Protein AF-A0A1S9C1Q9-F1 (afdb_monomer_lite)

Radius of gyration: 30.4 Å; chains: 1; bounding box: 75×36×94 Å

Secondary structure (DSSP, 8-state):
-HHHHHHHHHHHHHHHHHHHHHHHHHHHHHHHHHHHHH-TTS---HHHHHHHHHHHHHHHHHHHH--S---HHHHHHHHHHH-EETTEEHHHHHHHHHHHHHHHHHHHHHHHHHHHHHTTS--TT-HHHHHHHHHHHHHHHHHHHHHHHHHTHHHHHHHHHHHHHHIIIIIHHHHHHHHHHHHHHHHHHHHHHHHHHHHHH---HHHHHHHHHHHHHHHHHSSS-SS-TTTTS-HHHHHHHHHHH--

pLDDT: mean 72.75, std 12.05, range [40.0, 92.69]

Structure (mmCIF, N/CA/C/O backbone):
data_AF-A0A1S9C1Q9-F1
#
_entry.id   AF-A0A1S9C1Q9-F1
#
loop_
_atom_site.group_PDB
_atom_site.id
_atom_site.type_symbol
_atom_site.label_atom_id
_atom_site.label_alt_id
_atom_site.label_comp_id
_atom_site.label_asym_id
_atom_site.label_entity_id
_atom_site.label_seq_id
_atom_site.pdbx_PDB_ins_code
_atom_site.Cartn_x
_atom_site.Cartn_y
_atom_site.Cartn_z
_atom_site.occupancy
_atom_site.B_iso_or_equiv
_atom_site.auth_seq_id
_atom_site.auth_comp_id
_atom_site.auth_asym_id
_atom_site.auth_atom_id
_atom_site.pdbx_PDB_model_num
ATOM 1 N N . MET A 1 1 ? 15.911 3.007 -36.121 1.00 73.56 1 MET A N 1
ATOM 2 C CA . MET A 1 1 ? 15.940 2.134 -34.923 1.00 73.56 1 MET A CA 1
ATOM 3 C C . MET A 1 1 ? 16.041 2.904 -33.608 1.00 73.56 1 MET A C 1
ATOM 5 O O . MET A 1 1 ? 15.333 2.547 -32.682 1.00 73.56 1 MET A O 1
ATOM 9 N N . ILE A 1 2 ? 16.829 3.980 -33.508 1.00 74.50 2 ILE A N 1
ATOM 10 C CA . ILE A 1 2 ? 17.013 4.732 -32.246 1.00 74.50 2 ILE A CA 1
ATOM 11 C C . ILE A 1 2 ? 15.717 5.366 -31.705 1.00 74.50 2 ILE A C 1
ATOM 13 O O . ILE A 1 2 ? 15.467 5.346 -30.501 1.00 74.50 2 ILE A O 1
ATOM 17 N N . ILE A 1 3 ? 14.829 5.820 -32.594 1.00 80.88 3 ILE A N 1
ATOM 18 C CA . ILE A 1 3 ? 13.488 6.308 -32.226 1.00 80.88 3 ILE A CA 1
ATOM 19 C C . ILE A 1 3 ? 12.649 5.211 -31.543 1.00 80.88 3 ILE A C 1
ATOM 21 O O . ILE A 1 3 ? 11.905 5.509 -30.614 1.00 80.88 3 ILE A O 1
ATOM 25 N N . LEU A 1 4 ? 12.808 3.935 -31.925 1.00 85.31 4 LEU A N 1
ATOM 26 C CA . LEU A 1 4 ? 12.096 2.831 -31.270 1.00 85.31 4 LEU A CA 1
ATOM 27 C C . LEU A 1 4 ? 12.551 2.663 -29.818 1.00 85.31 4 LEU A C 1
ATOM 29 O O . LEU A 1 4 ? 11.705 2.482 -28.947 1.00 85.31 4 LEU A O 1
ATOM 33 N N . PHE A 1 5 ? 13.853 2.789 -29.535 1.00 86.12 5 PHE A N 1
ATOM 34 C CA . PHE A 1 5 ? 14.360 2.755 -28.157 1.00 86.12 5 PHE A CA 1
ATOM 35 C C . PHE A 1 5 ? 13.773 3.885 -27.308 1.00 86.12 5 PHE A C 1
ATOM 37 O O . PHE A 1 5 ? 13.390 3.651 -26.162 1.00 86.12 5 PHE A O 1
ATOM 44 N N . LEU A 1 6 ? 13.641 5.086 -27.881 1.00 85.44 6 LEU A N 1
ATOM 45 C CA . LEU A 1 6 ? 12.989 6.209 -27.209 1.00 85.44 6 LEU A CA 1
ATOM 46 C C . LEU A 1 6 ? 11.513 5.911 -26.915 1.00 85.44 6 LEU A C 1
ATOM 48 O O . LEU A 1 6 ? 11.083 6.066 -25.776 1.00 85.44 6 LEU A O 1
ATOM 52 N N . CYS A 1 7 ? 10.747 5.445 -27.907 1.00 89.25 7 CYS A N 1
ATOM 53 C CA . CYS A 1 7 ? 9.336 5.100 -27.722 1.00 89.25 7 CYS A CA 1
ATOM 54 C C . CYS A 1 7 ? 9.143 4.014 -26.656 1.00 89.25 7 CYS A C 1
ATOM 56 O O . CYS A 1 7 ? 8.280 4.155 -25.791 1.00 89.25 7 CYS A O 1
ATOM 58 N N . VAL A 1 8 ? 9.969 2.962 -26.675 1.00 90.62 8 VAL A N 1
ATOM 59 C CA . VAL A 1 8 ? 9.927 1.887 -25.674 1.00 90.62 8 VAL A CA 1
ATOM 60 C C . VAL A 1 8 ? 10.213 2.436 -24.277 1.00 90.62 8 VAL A C 1
ATOM 62 O O . VAL A 1 8 ? 9.431 2.181 -23.365 1.00 90.62 8 VAL A O 1
ATOM 65 N N . ASN A 1 9 ? 11.260 3.246 -24.097 1.00 88.25 9 ASN A N 1
ATOM 66 C CA . ASN A 1 9 ? 11.560 3.846 -22.794 1.00 88.25 9 ASN A CA 1
ATOM 67 C C . ASN A 1 9 ? 10.459 4.791 -22.302 1.00 88.25 9 ASN A C 1
ATOM 69 O O . ASN A 1 9 ? 10.179 4.827 -21.107 1.00 88.25 9 ASN A O 1
ATOM 73 N N . LEU A 1 10 ? 9.795 5.516 -23.202 1.00 89.75 10 LEU A N 1
ATOM 74 C CA . LEU A 1 10 ? 8.689 6.405 -22.849 1.00 89.75 10 LEU A CA 1
ATOM 75 C C . LEU A 1 10 ? 7.464 5.605 -22.373 1.00 89.75 10 LEU A C 1
ATOM 77 O O . LEU A 1 10 ? 6.869 5.933 -21.347 1.00 89.75 10 LEU A O 1
ATOM 81 N N . ILE A 1 11 ? 7.140 4.498 -23.049 1.00 92.69 11 ILE A N 1
ATOM 82 C CA . ILE A 1 11 ? 6.083 3.570 -22.617 1.00 92.69 11 ILE A CA 1
ATOM 83 C C . ILE A 1 11 ? 6.434 2.941 -21.261 1.00 92.69 11 ILE A C 1
ATOM 85 O O . ILE A 1 11 ? 5.594 2.908 -20.358 1.00 92.69 11 ILE A O 1
ATOM 89 N N . LEU A 1 12 ? 7.678 2.485 -21.084 1.00 91.75 12 LEU A N 1
ATOM 90 C CA . LEU A 1 12 ? 8.148 1.911 -19.820 1.00 91.75 12 LEU A CA 1
ATOM 91 C C . LEU A 1 12 ? 8.096 2.928 -18.672 1.00 91.75 12 LEU A C 1
ATOM 93 O O . LEU A 1 12 ? 7.683 2.574 -17.567 1.00 91.75 12 LEU A O 1
ATOM 97 N N . LEU A 1 13 ? 8.438 4.192 -18.934 1.00 89.31 13 LEU A N 1
ATOM 98 C CA . LEU A 1 13 ? 8.333 5.282 -17.966 1.00 89.31 13 LEU A CA 1
ATOM 99 C C . LEU A 1 13 ? 6.881 5.503 -17.527 1.00 89.31 13 LEU A C 1
ATOM 101 O O . LEU A 1 13 ? 6.614 5.619 -16.331 1.00 89.31 13 LEU A O 1
ATOM 105 N N . ILE A 1 14 ? 5.937 5.532 -18.471 1.00 91.00 14 ILE A N 1
ATOM 106 C CA . ILE A 1 14 ? 4.509 5.692 -18.163 1.00 91.00 14 ILE A CA 1
ATOM 107 C C . ILE A 1 14 ? 4.018 4.532 -17.287 1.00 91.00 14 ILE A C 1
ATOM 109 O O . ILE A 1 14 ? 3.375 4.767 -16.261 1.00 91.00 14 ILE A O 1
ATOM 113 N N . LEU A 1 15 ? 4.359 3.288 -17.640 1.00 90.75 15 LEU A N 1
ATOM 114 C CA . LEU A 1 15 ? 4.001 2.102 -16.852 1.00 90.75 15 LEU A CA 1
ATOM 115 C C . LEU A 1 15 ? 4.624 2.127 -15.450 1.00 90.75 15 LEU A C 1
ATOM 117 O O . LEU A 1 15 ? 3.976 1.750 -14.467 1.00 90.75 15 LEU A O 1
ATOM 121 N N . TYR A 1 16 ? 5.862 2.608 -15.341 1.00 89.94 16 TYR A N 1
ATOM 122 C CA . TYR A 1 16 ? 6.563 2.756 -14.071 1.00 89.94 16 TYR A CA 1
ATOM 123 C C . TYR A 1 16 ? 5.871 3.786 -13.171 1.00 89.94 16 TYR A C 1
ATOM 125 O O . TYR A 1 16 ? 5.545 3.481 -12.022 1.00 89.94 16 TYR A O 1
ATOM 133 N N . LEU A 1 17 ? 5.571 4.977 -13.702 1.00 88.56 17 LEU A N 1
ATOM 134 C CA . LEU A 1 17 ? 4.863 6.031 -12.972 1.00 88.56 17 LEU A CA 1
ATOM 135 C C . LEU A 1 17 ? 3.461 5.587 -12.545 1.00 88.56 17 LEU A C 1
ATOM 137 O O . LEU A 1 17 ? 3.041 5.877 -11.423 1.00 88.56 17 LEU A O 1
ATOM 141 N N . LEU A 1 18 ? 2.750 4.853 -13.406 1.00 88.94 18 LEU A N 1
ATOM 142 C CA . LEU A 1 18 ? 1.434 4.310 -13.087 1.00 88.94 18 LEU A CA 1
ATOM 143 C C . LEU A 1 18 ? 1.513 3.331 -11.911 1.00 88.94 18 LEU A C 1
ATOM 145 O O . LEU A 1 18 ? 0.773 3.486 -10.940 1.00 88.94 18 LEU A O 1
ATOM 149 N N . SER A 1 19 ? 2.449 2.382 -11.960 1.00 87.06 19 SER A N 1
ATOM 150 C CA . SER A 1 19 ? 2.665 1.392 -10.895 1.00 87.06 19 SER A CA 1
ATOM 151 C C . SER A 1 19 ? 3.048 2.062 -9.574 1.00 87.06 19 SER A C 1
ATOM 153 O O . SER A 1 19 ? 2.503 1.744 -8.517 1.00 87.06 19 SER A O 1
ATOM 155 N N . ALA A 1 20 ? 3.928 3.063 -9.639 1.00 85.69 20 ALA A N 1
ATOM 156 C CA . ALA A 1 20 ? 4.353 3.839 -8.483 1.00 85.69 20 ALA A CA 1
ATOM 157 C C . ALA A 1 20 ? 3.185 4.603 -7.840 1.00 85.69 20 ALA A C 1
ATOM 159 O O . ALA A 1 20 ? 3.000 4.571 -6.619 1.00 85.69 20 ALA A O 1
ATOM 160 N N . LYS A 1 21 ? 2.362 5.261 -8.665 1.00 85.56 21 LYS A N 1
ATOM 161 C CA . LYS A 1 21 ? 1.165 5.978 -8.214 1.00 85.56 21 LYS A CA 1
ATOM 162 C C . LYS A 1 21 ? 0.157 5.018 -7.593 1.00 85.56 21 LYS A C 1
ATOM 164 O O . LYS A 1 21 ? -0.385 5.324 -6.538 1.00 85.56 21 LYS A O 1
ATOM 169 N N . MET A 1 22 ? -0.035 3.847 -8.194 1.00 85.12 22 MET A N 1
ATOM 170 C CA . MET A 1 22 ? -0.931 2.805 -7.699 1.00 85.12 22 MET A CA 1
ATOM 171 C C . MET A 1 22 ? -0.549 2.350 -6.282 1.00 85.12 22 MET A C 1
ATOM 173 O O . MET A 1 22 ? -1.404 2.310 -5.397 1.00 85.12 22 MET A O 1
ATOM 177 N N . ILE A 1 23 ? 0.742 2.093 -6.044 1.00 84.50 23 ILE A N 1
ATOM 178 C CA . ILE A 1 23 ? 1.269 1.734 -4.719 1.00 84.50 23 ILE A CA 1
ATOM 179 C C . ILE A 1 23 ? 1.064 2.876 -3.716 1.00 84.50 23 ILE A C 1
ATOM 181 O O . ILE A 1 23 ? 0.580 2.653 -2.607 1.00 84.50 23 ILE A O 1
ATOM 185 N N . ASN A 1 24 ? 1.387 4.113 -4.099 1.00 82.62 24 ASN A N 1
ATOM 186 C CA . ASN A 1 24 ? 1.253 5.260 -3.203 1.00 82.62 24 ASN A CA 1
ATOM 187 C C . ASN A 1 24 ? -0.216 5.536 -2.833 1.00 82.62 24 ASN A C 1
ATOM 189 O O . ASN A 1 24 ? -0.535 5.785 -1.673 1.00 82.62 24 ASN A O 1
ATOM 193 N N . THR A 1 25 ? -1.129 5.441 -3.803 1.00 83.81 25 THR A N 1
ATOM 194 C CA . THR A 1 25 ? -2.571 5.558 -3.565 1.00 83.81 25 THR A CA 1
ATOM 195 C C . THR A 1 25 ? -3.076 4.440 -2.658 1.00 83.81 25 THR A C 1
ATOM 197 O O . THR A 1 25 ? -3.906 4.704 -1.792 1.00 83.81 25 THR A O 1
ATOM 200 N N . HIS A 1 26 ? -2.559 3.217 -2.797 1.00 83.00 26 HIS A N 1
ATOM 201 C CA . HIS A 1 26 ? -2.914 2.108 -1.914 1.00 83.00 26 HIS A CA 1
ATOM 202 C C . HIS A 1 26 ? -2.506 2.372 -0.460 1.00 83.00 26 HIS A C 1
ATOM 204 O O . HIS A 1 26 ? -3.338 2.245 0.434 1.00 83.00 26 HIS A O 1
ATOM 210 N N . PHE A 1 27 ? -1.272 2.820 -0.218 1.00 80.31 27 PHE A N 1
ATOM 211 C CA . PHE A 1 27 ? -0.821 3.162 1.134 1.00 80.31 27 PHE A CA 1
ATOM 212 C C . PHE A 1 27 ? -1.582 4.343 1.732 1.00 80.31 27 PHE A C 1
ATOM 214 O O . PHE A 1 27 ? -1.979 4.293 2.894 1.00 80.31 27 PHE A O 1
ATOM 221 N N . ASN A 1 28 ? -1.866 5.374 0.934 1.00 80.19 28 ASN A N 1
ATOM 222 C CA . ASN A 1 28 ? -2.708 6.482 1.378 1.00 80.19 28 ASN A CA 1
ATOM 223 C C . ASN A 1 28 ? -4.124 6.013 1.724 1.00 80.19 28 ASN A C 1
ATOM 225 O O . ASN A 1 28 ? -4.705 6.506 2.689 1.00 80.19 28 ASN A O 1
ATOM 229 N N . LYS A 1 29 ? -4.668 5.051 0.966 1.00 79.81 29 LYS A N 1
ATOM 230 C CA . LYS A 1 29 ? -5.961 4.441 1.272 1.00 79.81 29 LYS A CA 1
ATOM 231 C C . LYS A 1 29 ? -5.898 3.703 2.606 1.00 79.81 29 LYS A C 1
ATOM 233 O O . LYS A 1 29 ? -6.725 4.002 3.448 1.00 79.81 29 LYS A O 1
ATOM 238 N N . ILE A 1 30 ? -4.899 2.847 2.841 1.00 78.44 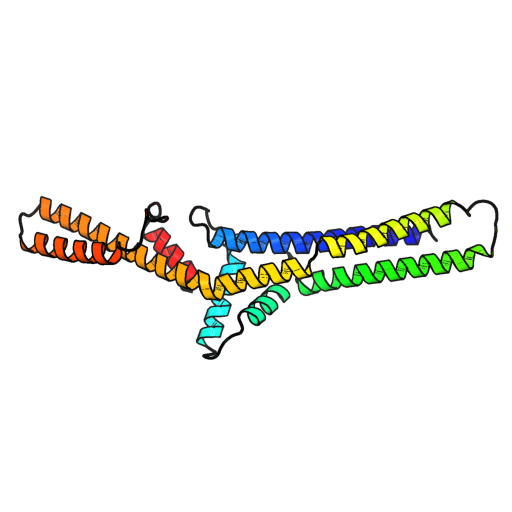30 ILE A N 1
ATOM 239 C CA . ILE A 1 30 ? -4.735 2.138 4.124 1.00 78.44 30 ILE A CA 1
ATOM 240 C C . ILE A 1 30 ? -4.635 3.125 5.293 1.00 78.44 30 ILE A C 1
ATOM 242 O O . ILE A 1 30 ? -5.382 3.004 6.257 1.00 78.44 30 ILE A O 1
ATOM 246 N N . ASN A 1 31 ? -3.787 4.151 5.187 1.00 76.19 31 ASN A N 1
ATOM 247 C CA . ASN A 1 31 ? -3.659 5.169 6.233 1.00 76.19 31 ASN A CA 1
ATOM 248 C C . ASN A 1 31 ? -4.975 5.914 6.482 1.00 76.19 31 ASN A C 1
ATOM 250 O O . ASN A 1 31 ? -5.311 6.220 7.623 1.00 76.19 31 ASN A O 1
ATOM 254 N N . ARG A 1 32 ? -5.736 6.209 5.423 1.00 77.12 32 ARG A N 1
ATOM 255 C CA . ARG A 1 32 ? -7.065 6.810 5.550 1.00 77.12 32 ARG A CA 1
ATOM 256 C C . ARG A 1 32 ? -8.059 5.843 6.197 1.00 77.12 32 ARG A C 1
ATOM 258 O O . ARG A 1 32 ? -8.828 6.291 7.034 1.00 77.12 32 ARG A O 1
ATOM 265 N N . CYS A 1 33 ? -8.021 4.555 5.862 1.00 71.75 33 CYS A N 1
ATOM 266 C CA . CYS A 1 33 ? -8.856 3.528 6.487 1.00 71.75 33 CYS A CA 1
ATOM 267 C C . CYS A 1 33 ? -8.599 3.449 7.997 1.00 71.75 33 CYS A C 1
ATOM 269 O O . CYS A 1 33 ? -9.556 3.444 8.758 1.00 71.75 33 CYS A O 1
ATOM 271 N N . ILE A 1 34 ? -7.333 3.473 8.434 1.00 72.25 34 ILE A N 1
ATOM 272 C CA . ILE A 1 34 ? -6.969 3.500 9.864 1.00 72.25 34 ILE A CA 1
ATOM 273 C C . ILE A 1 34 ? -7.519 4.769 10.528 1.00 72.25 34 ILE A C 1
ATOM 275 O O . ILE A 1 34 ? -8.177 4.698 11.558 1.00 72.25 34 ILE A O 1
ATOM 279 N N . LYS A 1 35 ? -7.325 5.938 9.903 1.00 71.56 35 LYS A N 1
ATOM 280 C CA . LYS A 1 35 ? -7.845 7.207 10.438 1.00 71.56 35 LYS A CA 1
ATOM 281 C C . LYS A 1 35 ? -9.368 7.219 10.564 1.00 71.56 35 LYS A C 1
ATOM 283 O O . LYS A 1 35 ? -9.867 7.653 11.587 1.00 71.56 35 LYS A O 1
ATOM 288 N N . ILE A 1 36 ? -10.095 6.749 9.548 1.00 66.12 36 ILE A N 1
ATOM 289 C CA . ILE A 1 36 ? -11.566 6.675 9.571 1.00 66.12 36 ILE A CA 1
ATOM 290 C C . ILE A 1 36 ? -12.043 5.643 10.590 1.00 66.12 36 ILE A C 1
ATOM 292 O O . ILE A 1 36 ? -13.072 5.839 11.227 1.00 66.12 36 ILE A O 1
ATOM 296 N N . TYR A 1 37 ? -11.310 4.543 10.757 1.00 64.25 37 TYR A N 1
ATOM 297 C CA . TYR A 1 37 ? -11.664 3.555 11.762 1.00 64.25 37 TYR A CA 1
ATOM 298 C C . TYR A 1 37 ? -11.554 4.125 13.180 1.00 64.25 37 TYR A C 1
ATOM 300 O O . TYR A 1 37 ? -12.458 3.892 13.983 1.00 64.25 37 TYR A O 1
ATOM 308 N N . ASN A 1 38 ? -10.533 4.945 13.434 1.00 64.31 38 ASN A N 1
ATOM 309 C CA . ASN A 1 38 ? -10.290 5.559 14.741 1.00 64.31 38 ASN A CA 1
ATOM 310 C C . ASN A 1 38 ? -11.135 6.826 14.970 1.00 64.31 38 ASN A C 1
ATOM 312 O O . ASN A 1 38 ? -11.433 7.179 16.110 1.00 64.31 38 ASN A O 1
ATOM 316 N N . ASP A 1 39 ? -11.539 7.527 13.904 1.00 63.69 39 ASP A N 1
ATOM 317 C CA . ASP A 1 39 ? -12.349 8.741 14.007 1.00 63.69 39 ASP A CA 1
ATOM 318 C C . ASP A 1 39 ? -13.837 8.410 14.191 1.00 63.69 39 ASP A C 1
ATOM 320 O O . ASP A 1 39 ? -14.492 7.778 13.361 1.00 63.69 39 ASP A O 1
ATOM 324 N N . LYS A 1 40 ? -14.379 8.870 15.317 1.00 55.66 40 LYS A N 1
ATOM 325 C CA . LYS A 1 40 ? -15.760 8.637 15.753 1.00 55.66 40 LYS A CA 1
ATOM 326 C C . LYS A 1 40 ? -16.755 9.581 15.074 1.00 55.66 40 LYS A C 1
ATOM 328 O O . LYS A 1 40 ? -17.944 9.290 15.070 1.00 55.66 40 LYS A O 1
ATOM 333 N N . LYS A 1 41 ? -16.286 10.707 14.516 1.00 54.69 41 LYS A N 1
ATOM 334 C CA . LYS A 1 41 ? -17.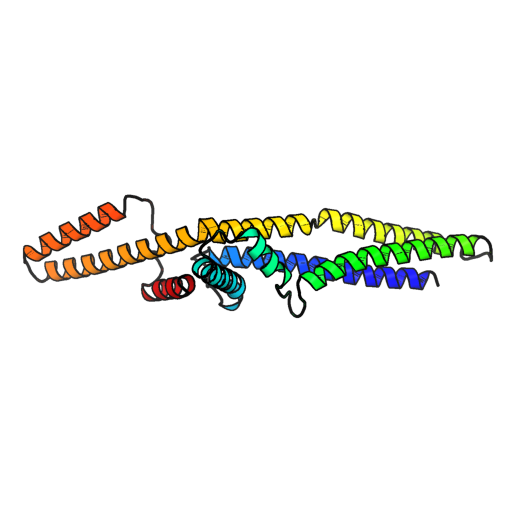133 11.754 13.910 1.00 54.69 41 LYS A CA 1
ATOM 335 C C . LYS A 1 41 ? -17.405 11.525 12.424 1.00 54.69 41 LYS A C 1
ATOM 337 O O . LYS A 1 41 ? -18.175 12.273 11.823 1.00 54.69 41 LYS A O 1
ATOM 342 N N . ILE A 1 42 ? -16.762 10.527 11.820 1.00 58.81 42 ILE A N 1
ATOM 343 C CA . ILE A 1 42 ? -16.869 10.242 10.390 1.00 58.81 42 ILE A CA 1
ATOM 344 C C . ILE A 1 42 ? -17.795 9.046 10.188 1.00 58.81 42 ILE A C 1
ATOM 346 O O . ILE A 1 42 ? -17.606 7.988 10.784 1.00 58.81 42 ILE A O 1
ATOM 350 N N . TYR A 1 43 ? -18.787 9.207 9.310 1.00 50.16 43 TYR A N 1
ATOM 351 C CA . TYR A 1 43 ? -19.635 8.102 8.873 1.00 50.16 43 TYR A CA 1
ATOM 352 C C . TYR A 1 43 ? -18.771 7.010 8.230 1.00 50.16 43 TYR A C 1
ATOM 354 O O . TYR A 1 43 ? -18.127 7.231 7.202 1.00 50.16 43 TYR A O 1
ATOM 362 N N . LYS A 1 44 ? -18.748 5.831 8.852 1.00 61.22 44 LYS A N 1
ATOM 363 C CA . LYS A 1 44 ? -17.944 4.694 8.409 1.00 61.22 44 LYS A CA 1
ATOM 364 C C . LYS A 1 44 ? -18.690 3.966 7.298 1.00 61.22 44 LYS A C 1
ATOM 366 O O . LYS A 1 44 ? -19.679 3.288 7.549 1.00 61.22 44 LYS A O 1
ATOM 371 N N . SER A 1 45 ? -18.222 4.097 6.060 1.00 59.06 45 SER A N 1
ATOM 372 C CA . SER A 1 45 ? -18.695 3.217 4.992 1.00 59.06 45 SER A CA 1
ATOM 373 C C . SER A 1 45 ? -18.044 1.844 5.142 1.00 59.06 45 SER A C 1
ATOM 375 O O . SER A 1 45 ? -16.818 1.764 5.234 1.00 59.06 45 SER A O 1
ATOM 377 N N . ASP A 1 46 ? -18.832 0.766 5.088 1.00 59.41 46 ASP A N 1
ATOM 378 C CA . ASP A 1 46 ? -18.329 -0.612 5.217 1.00 59.41 46 ASP A CA 1
ATOM 379 C C . ASP A 1 46 ? -17.137 -0.885 4.284 1.00 59.41 46 ASP A C 1
ATOM 381 O O . ASP A 1 46 ? -16.142 -1.476 4.691 1.00 59.41 46 ASP A O 1
ATOM 385 N N . LYS A 1 47 ? -17.162 -0.346 3.056 1.00 61.84 47 LYS A N 1
ATOM 386 C CA . LYS A 1 47 ? -16.084 -0.493 2.057 1.00 61.84 47 LYS A CA 1
ATOM 387 C C . LYS A 1 47 ? -14.787 0.243 2.410 1.00 61.84 47 LYS A C 1
ATOM 389 O O . LYS A 1 47 ? -13.723 -0.091 1.883 1.00 61.84 47 LYS A O 1
ATOM 394 N N . GLU A 1 48 ? -14.866 1.300 3.212 1.00 59.28 48 GLU A N 1
ATOM 395 C CA . GLU A 1 48 ? -13.702 2.082 3.638 1.00 59.28 48 GLU A CA 1
ATOM 396 C C . GLU A 1 48 ? -13.026 1.470 4.864 1.00 59.28 48 GLU A C 1
ATOM 398 O O . GLU A 1 48 ? -11.831 1.677 5.054 1.00 59.28 48 GLU A O 1
ATOM 403 N N . VAL A 1 49 ? -13.750 0.678 5.653 1.00 65.81 49 VAL A N 1
ATOM 404 C CA . VAL A 1 49 ? -13.238 0.078 6.891 1.00 65.81 49 VAL A CA 1
ATOM 405 C C . VAL A 1 49 ? -12.934 -1.417 6.735 1.00 65.81 49 VAL A C 1
ATOM 407 O O . VAL A 1 49 ? -12.083 -1.941 7.447 1.00 65.81 49 VAL A O 1
ATOM 410 N N . GLU A 1 50 ? -13.506 -2.079 5.723 1.00 68.69 50 GLU A N 1
ATOM 411 C CA . GLU A 1 50 ? -13.378 -3.518 5.444 1.00 68.69 50 GLU A CA 1
ATOM 412 C C . GLU A 1 50 ? -11.943 -4.059 5.536 1.00 68.69 50 GLU A C 1
ATOM 414 O O . GLU A 1 50 ? -11.725 -5.168 6.023 1.00 68.69 50 GLU A O 1
ATOM 419 N N . PHE A 1 51 ? -10.942 -3.295 5.087 1.00 69.50 51 PHE A N 1
ATOM 420 C CA . PHE A 1 51 ? -9.546 -3.723 5.187 1.00 69.50 51 PHE A CA 1
ATOM 421 C C . PHE A 1 51 ? -9.088 -3.866 6.643 1.00 69.50 51 PHE A C 1
ATOM 423 O O . PHE A 1 51 ? -8.497 -4.885 6.992 1.00 69.50 51 PHE A O 1
ATOM 430 N N . VAL A 1 52 ? -9.371 -2.865 7.481 1.00 70.88 52 VAL A N 1
ATOM 431 C CA . VAL A 1 52 ? -8.979 -2.846 8.896 1.00 70.88 52 VAL A CA 1
ATOM 432 C C . VAL A 1 52 ? -9.830 -3.840 9.683 1.00 70.88 52 VAL A C 1
ATOM 434 O O . VAL A 1 52 ? -9.274 -4.630 10.436 1.00 70.88 52 VAL A O 1
ATOM 437 N N . THR A 1 53 ? -11.142 -3.904 9.432 1.00 68.75 53 THR A N 1
ATOM 438 C CA . THR A 1 53 ? -12.041 -4.870 10.086 1.00 68.75 53 THR A CA 1
ATOM 439 C C . THR A 1 53 ? -11.624 -6.312 9.807 1.00 68.75 53 THR A C 1
ATOM 441 O O . THR A 1 53 ? -11.485 -7.106 10.732 1.00 68.75 53 THR A O 1
ATOM 444 N N . ASN A 1 54 ? -11.349 -6.660 8.543 1.00 76.31 54 ASN A N 1
ATOM 445 C CA . ASN A 1 54 ? -10.872 -8.002 8.203 1.00 76.31 54 ASN A CA 1
ATOM 446 C C . ASN A 1 54 ? -9.489 -8.287 8.801 1.00 76.31 54 ASN A C 1
ATOM 448 O O . ASN A 1 54 ? -9.201 -9.425 9.151 1.00 76.31 54 ASN A O 1
ATOM 452 N N . LEU A 1 55 ? -8.619 -7.280 8.902 1.00 76.19 55 LEU A N 1
ATOM 453 C CA . LEU A 1 55 ? -7.283 -7.433 9.476 1.00 76.19 55 LEU A CA 1
ATOM 454 C C . LEU A 1 55 ? -7.340 -7.689 10.990 1.00 76.19 55 LEU A C 1
ATOM 456 O O . LEU A 1 55 ? -6.672 -8.607 11.457 1.00 76.19 55 LEU A O 1
ATOM 460 N N . VAL A 1 56 ? -8.178 -6.951 11.723 1.00 73.25 56 VAL A N 1
ATOM 461 C CA . VAL A 1 56 ? -8.448 -7.163 13.156 1.00 73.25 56 VAL A CA 1
ATOM 462 C C . VAL A 1 56 ? -9.075 -8.535 13.393 1.00 73.25 56 VAL A C 1
ATOM 464 O O . VAL A 1 56 ? -8.577 -9.300 14.218 1.00 73.25 56 VAL A O 1
ATOM 467 N N . ARG A 1 57 ? -10.122 -8.884 12.635 1.00 74.12 57 ARG A N 1
ATOM 468 C CA . ARG A 1 57 ? -10.821 -10.168 12.769 1.00 74.12 57 ARG A CA 1
ATOM 469 C C . ARG A 1 57 ? -9.888 -11.349 12.527 1.00 74.12 57 ARG A C 1
ATOM 471 O O . ARG A 1 57 ? -9.810 -12.263 13.345 1.00 74.12 57 ARG A O 1
ATOM 478 N N . ASP A 1 58 ? -9.158 -11.326 11.412 1.00 73.62 58 ASP A N 1
ATOM 479 C CA . ASP A 1 58 ? -8.250 -12.412 11.049 1.00 73.62 58 ASP A CA 1
ATOM 480 C C . ASP A 1 58 ? -7.099 -12.526 12.076 1.00 73.62 58 ASP A C 1
ATOM 482 O O . ASP A 1 58 ? -6.666 -13.637 12.375 1.00 73.62 58 ASP A O 1
ATOM 486 N N . PHE A 1 59 ? -6.634 -11.408 12.656 1.00 72.69 59 PHE A N 1
ATOM 487 C CA . PHE A 1 59 ? -5.624 -11.405 13.723 1.00 72.69 59 PHE A CA 1
ATOM 488 C C . PHE A 1 59 ? -6.158 -12.006 15.031 1.00 72.69 59 PHE A C 1
ATOM 490 O O . PHE A 1 59 ? -5.506 -12.882 15.595 1.00 72.69 59 PHE A O 1
ATOM 497 N N . LYS A 1 60 ? -7.363 -11.616 15.474 1.00 70.06 60 LYS A N 1
ATOM 498 C CA . LYS A 1 60 ? -8.025 -12.165 16.673 1.00 70.06 60 LYS A CA 1
ATOM 499 C C . LYS A 1 60 ? -8.339 -13.655 16.566 1.00 70.06 60 LYS A C 1
ATOM 501 O O . LYS A 1 60 ? -8.146 -14.417 17.515 1.00 70.06 60 LYS A O 1
ATOM 506 N N . GLN A 1 61 ? -8.822 -14.098 15.408 1.00 72.88 61 GLN A N 1
ATOM 507 C CA . GLN A 1 61 ? -9.059 -15.522 15.163 1.00 72.88 61 GLN A CA 1
ATOM 508 C C . GLN A 1 61 ? -7.759 -16.321 15.236 1.00 72.88 61 GLN A C 1
ATOM 510 O O . GLN A 1 61 ? -7.725 -17.419 15.780 1.00 72.88 61 GLN A O 1
ATOM 515 N N . LEU A 1 62 ? -6.663 -15.764 14.727 1.00 67.06 62 LEU A N 1
ATOM 516 C CA . LEU A 1 62 ? -5.368 -16.416 14.816 1.00 67.06 62 LEU A CA 1
ATOM 517 C C . LEU A 1 62 ? -4.808 -16.405 16.246 1.00 67.06 62 LEU A C 1
ATOM 519 O O . LEU A 1 62 ? -4.326 -17.447 16.688 1.00 67.06 62 LEU A O 1
ATOM 523 N N . SER A 1 63 ? -4.894 -15.286 16.973 1.00 65.94 63 SER A N 1
ATOM 524 C CA . SER A 1 63 ? -4.367 -15.160 18.342 1.00 65.94 63 SER A CA 1
ATOM 525 C C . SER A 1 63 ? -5.140 -16.007 19.356 1.00 65.94 63 SER A C 1
ATOM 527 O O . SER A 1 63 ? -4.550 -16.555 20.282 1.00 65.94 63 SER A O 1
ATOM 529 N N . SER A 1 64 ? -6.444 -16.205 19.146 1.00 63.38 64 SER A N 1
ATOM 530 C CA . SER A 1 64 ? -7.258 -17.120 19.959 1.00 63.38 64 SER A CA 1
ATOM 531 C C . SER A 1 64 ? -6.940 -18.600 19.712 1.00 63.38 64 SER A C 1
ATOM 533 O O . SER A 1 64 ? -7.039 -19.412 20.633 1.00 63.38 64 SER A O 1
ATOM 535 N N . VAL A 1 65 ? -6.518 -18.964 18.494 1.00 62.19 65 VAL A N 1
ATOM 536 C CA . VAL A 1 65 ? -6.165 -20.346 18.119 1.00 62.19 65 VAL A CA 1
ATOM 537 C C . VAL A 1 65 ? -4.713 -20.686 18.466 1.00 62.19 65 VAL A C 1
ATOM 539 O O . VAL A 1 65 ? -4.426 -21.796 18.918 1.00 62.19 65 VAL A O 1
ATOM 542 N N . LYS A 1 66 ? -3.778 -19.750 18.282 1.00 58.97 66 LYS A N 1
ATOM 543 C CA . LYS A 1 66 ? -2.368 -19.914 18.654 1.00 58.97 66 LYS A CA 1
ATOM 544 C C . LYS A 1 66 ? -2.086 -19.118 19.924 1.00 58.97 66 LYS A C 1
ATOM 546 O O . LYS A 1 66 ? -1.740 -17.949 19.857 1.00 58.97 66 LYS A O 1
ATOM 551 N N . ARG A 1 67 ? -2.156 -19.796 21.075 1.00 51.78 67 ARG A N 1
ATOM 552 C CA . ARG A 1 67 ? -1.822 -19.277 22.421 1.00 51.78 67 ARG A CA 1
ATOM 553 C C . ARG A 1 67 ? -0.388 -18.729 22.596 1.00 51.78 67 ARG A C 1
ATOM 555 O O . ARG A 1 67 ? -0.049 -18.339 23.705 1.00 51.78 67 ARG A O 1
ATOM 562 N N . ASN A 1 68 ? 0.433 -18.695 21.545 1.00 46.28 68 ASN A N 1
ATOM 563 C CA . ASN A 1 68 ? 1.808 -18.202 21.582 1.00 46.28 68 ASN A CA 1
ATOM 564 C C . ASN A 1 68 ? 1.982 -17.070 20.567 1.00 46.28 68 ASN A C 1
ATOM 566 O O . ASN A 1 68 ? 1.629 -17.256 19.399 1.00 46.28 68 ASN A O 1
ATOM 570 N N . ASP A 1 69 ? 2.546 -15.957 21.045 1.00 54.53 69 ASP A N 1
ATOM 571 C CA . ASP A 1 69 ? 3.085 -14.793 20.329 1.00 54.53 69 ASP A CA 1
ATOM 572 C C . ASP A 1 69 ? 2.999 -14.884 18.806 1.00 54.53 69 ASP A C 1
ATOM 574 O O . ASP A 1 69 ? 3.915 -15.325 18.106 1.00 54.53 69 ASP A O 1
ATOM 578 N N . ILE A 1 70 ? 1.866 -14.442 18.269 1.00 59.03 70 ILE A N 1
ATOM 579 C CA . ILE A 1 70 ? 1.798 -14.146 16.848 1.00 59.03 70 ILE A CA 1
ATOM 580 C C . ILE A 1 70 ? 2.558 -12.851 16.654 1.00 59.03 70 ILE A C 1
ATOM 582 O O . ILE A 1 70 ? 2.102 -11.797 17.087 1.00 59.03 70 ILE A O 1
ATOM 586 N N . GLU A 1 71 ? 3.692 -12.930 15.964 1.00 68.12 71 GLU A N 1
ATOM 587 C CA . GLU A 1 71 ? 4.403 -11.746 15.499 1.00 68.12 71 GLU A CA 1
ATOM 588 C C . GLU A 1 71 ? 3.474 -10.933 14.583 1.00 68.12 71 GLU A C 1
ATOM 590 O O . GLU A 1 71 ? 3.336 -11.211 13.383 1.00 68.12 71 GLU A O 1
ATOM 595 N N . ALA A 1 72 ? 2.815 -9.925 15.165 1.00 68.19 72 ALA A N 1
ATOM 596 C CA . ALA A 1 72 ? 1.887 -9.025 14.487 1.00 68.19 72 ALA A CA 1
ATOM 597 C C . ALA A 1 72 ? 2.536 -8.421 13.234 1.00 68.19 72 ALA A C 1
ATOM 599 O O . ALA A 1 72 ? 1.915 -8.352 12.173 1.00 68.19 72 ALA A O 1
ATOM 600 N N . ASN A 1 73 ? 3.836 -8.129 13.311 1.00 70.50 73 ASN A N 1
ATOM 601 C CA . ASN A 1 73 ? 4.657 -7.693 12.192 1.00 70.50 73 ASN A CA 1
ATOM 602 C C . ASN A 1 73 ? 4.609 -8.644 10.976 1.00 70.50 73 ASN A C 1
ATOM 604 O O . ASN A 1 73 ? 4.371 -8.206 9.845 1.00 70.50 73 ASN A O 1
ATOM 608 N N . ILE A 1 74 ? 4.808 -9.954 11.182 1.00 74.81 74 ILE A N 1
ATOM 609 C CA . ILE A 1 74 ? 4.790 -10.959 10.104 1.00 74.81 74 ILE A CA 1
ATOM 610 C C . ILE A 1 74 ? 3.377 -11.101 9.536 1.00 74.81 74 ILE A C 1
ATOM 612 O O . ILE A 1 74 ? 3.197 -11.192 8.315 1.00 74.81 74 ILE A O 1
ATOM 616 N N . PHE A 1 75 ? 2.365 -11.094 10.403 1.00 78.31 75 PHE A N 1
ATOM 617 C CA . PHE A 1 75 ? 0.973 -11.197 9.983 1.00 78.31 75 PHE A CA 1
ATOM 618 C C . PHE A 1 75 ? 0.562 -10.020 9.086 1.00 78.31 75 PHE A C 1
ATOM 620 O O . PHE A 1 75 ? 0.083 -10.225 7.964 1.00 78.31 75 PHE A O 1
ATOM 627 N N . VAL A 1 76 ? 0.836 -8.792 9.530 1.00 78.19 76 VAL A N 1
ATOM 628 C CA . VAL A 1 76 ? 0.546 -7.561 8.786 1.00 78.19 76 VAL A CA 1
ATOM 629 C C . VAL A 1 76 ? 1.314 -7.530 7.463 1.00 78.19 76 VAL A C 1
ATOM 631 O O . VAL A 1 76 ? 0.721 -7.250 6.417 1.00 78.19 76 VAL A O 1
ATOM 634 N N . LYS A 1 77 ? 2.602 -7.904 7.456 1.00 78.06 77 LYS A N 1
ATOM 635 C CA . LYS A 1 77 ? 3.403 -8.026 6.222 1.00 78.06 77 LYS A CA 1
ATOM 636 C C . LYS A 1 77 ? 2.757 -8.962 5.204 1.00 78.06 77 LYS A C 1
ATOM 638 O O . LYS A 1 77 ? 2.633 -8.600 4.032 1.00 78.06 77 LYS A O 1
ATOM 643 N N . ASN A 1 78 ? 2.316 -10.139 5.642 1.00 78.62 78 ASN A N 1
ATOM 644 C CA . ASN A 1 78 ? 1.682 -11.125 4.769 1.00 78.62 78 ASN A CA 1
ATOM 645 C C . ASN A 1 78 ? 0.322 -10.646 4.248 1.00 78.62 78 ASN A C 1
ATOM 647 O O . ASN A 1 78 ? 0.001 -10.863 3.074 1.00 78.62 78 ASN A O 1
ATOM 651 N N . LYS A 1 79 ? -0.464 -9.960 5.086 1.00 79.69 79 LYS A N 1
ATOM 652 C CA . LYS A 1 79 ? -1.742 -9.364 4.678 1.00 79.69 79 LYS A CA 1
ATOM 653 C C . LYS A 1 79 ? -1.557 -8.265 3.640 1.00 79.69 79 LYS A C 1
ATOM 655 O O . LYS A 1 79 ? -2.264 -8.278 2.637 1.00 79.69 79 LYS A O 1
ATOM 660 N N . ILE A 1 80 ? -0.587 -7.370 3.830 1.00 78.12 80 ILE A N 1
ATOM 661 C CA . ILE A 1 80 ? -0.271 -6.310 2.861 1.00 78.12 80 ILE A CA 1
ATOM 662 C C . ILE A 1 80 ? 0.247 -6.911 1.552 1.00 78.12 80 ILE A C 1
ATOM 664 O O . ILE A 1 80 ? -0.175 -6.490 0.480 1.00 78.12 80 ILE A O 1
ATOM 668 N N . ALA A 1 81 ? 1.103 -7.936 1.607 1.00 74.38 81 ALA A N 1
ATOM 669 C CA . ALA A 1 81 ? 1.628 -8.584 0.403 1.00 74.38 81 ALA A CA 1
ATOM 670 C C . ALA A 1 81 ? 0.523 -9.207 -0.472 1.00 74.38 81 ALA A C 1
ATOM 672 O O . ALA A 1 81 ? 0.601 -9.151 -1.702 1.00 74.38 81 ALA A O 1
ATOM 673 N N . LYS A 1 82 ? -0.514 -9.766 0.164 1.00 76.19 82 LYS A N 1
ATOM 674 C CA . LYS A 1 82 ? -1.695 -10.347 -0.497 1.00 76.19 82 LYS A CA 1
ATOM 675 C C . LYS A 1 82 ? -2.816 -9.333 -0.751 1.00 76.19 82 LYS A C 1
ATOM 677 O O . LYS A 1 82 ? -3.819 -9.690 -1.371 1.00 76.19 82 LYS A O 1
ATOM 682 N N . ALA A 1 83 ? -2.679 -8.093 -0.280 1.00 76.56 83 ALA A N 1
ATOM 683 C CA . ALA A 1 83 ? -3.694 -7.069 -0.467 1.00 76.56 83 ALA A CA 1
ATOM 684 C C . ALA A 1 83 ? -3.857 -6.759 -1.958 1.00 76.56 83 ALA A C 1
ATOM 686 O O . ALA A 1 83 ? -2.884 -6.669 -2.712 1.00 76.56 83 ALA A O 1
ATOM 687 N N . ARG A 1 84 ? -5.109 -6.603 -2.395 1.00 73.88 84 ARG A N 1
ATOM 688 C CA . ARG A 1 84 ? -5.415 -6.222 -3.774 1.00 73.88 84 ARG A CA 1
ATOM 689 C C . ARG A 1 84 ? -5.424 -4.702 -3.906 1.00 73.88 84 ARG A C 1
ATOM 691 O O . ARG A 1 84 ? -6.113 -4.003 -3.165 1.00 73.88 84 ARG A O 1
ATOM 698 N N . ILE A 1 85 ? -4.690 -4.196 -4.888 1.00 74.31 85 ILE A N 1
ATOM 699 C CA . ILE A 1 85 ? -4.809 -2.838 -5.402 1.00 74.31 85 ILE A CA 1
ATOM 700 C C . ILE A 1 85 ? -5.683 -2.913 -6.660 1.00 74.31 85 ILE A C 1
ATOM 702 O O . ILE A 1 85 ? -5.229 -3.301 -7.735 1.00 74.31 85 ILE A O 1
ATOM 706 N N . GLY A 1 86 ? -6.974 -2.605 -6.526 1.00 69.88 86 GLY A N 1
ATOM 707 C CA . GLY A 1 86 ? -7.939 -2.837 -7.605 1.00 69.88 86 GLY A CA 1
ATOM 708 C C . GLY A 1 86 ? -8.042 -4.329 -7.945 1.00 69.88 86 GLY A C 1
ATOM 709 O O . GLY A 1 86 ? -8.441 -5.125 -7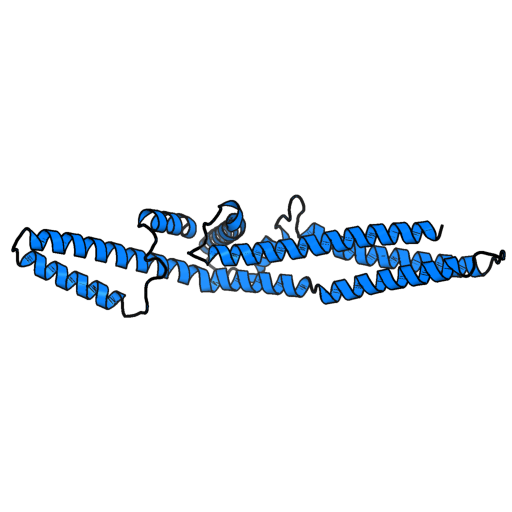.100 1.00 69.88 86 GLY A O 1
ATOM 710 N N . ILE A 1 87 ? -7.664 -4.703 -9.171 1.00 75.75 87 ILE A N 1
ATOM 711 C CA . ILE A 1 87 ? -7.680 -6.096 -9.661 1.00 75.75 87 ILE A CA 1
ATOM 712 C C . ILE A 1 87 ? -6.339 -6.808 -9.389 1.00 75.75 87 ILE A C 1
ATOM 714 O O . ILE A 1 87 ? -6.268 -8.036 -9.392 1.00 75.75 87 ILE A O 1
ATOM 718 N N . PHE A 1 88 ? -5.268 -6.058 -9.120 1.00 79.12 88 PHE A N 1
ATOM 719 C CA . PHE A 1 88 ? -3.911 -6.594 -9.023 1.00 79.12 88 PHE A CA 1
ATOM 720 C C . PHE A 1 88 ? -3.494 -6.831 -7.571 1.00 79.12 88 PHE A C 1
ATOM 722 O O . PHE A 1 88 ? -3.867 -6.081 -6.678 1.00 79.12 88 PHE A O 1
ATOM 729 N N . GLU A 1 89 ? -2.686 -7.855 -7.316 1.00 82.44 89 GLU A N 1
ATOM 730 C CA . GLU A 1 89 ? -2.065 -8.061 -6.000 1.00 82.44 89 GLU A CA 1
ATOM 731 C C . GLU A 1 89 ? -0.897 -7.093 -5.798 1.00 82.44 89 GLU A C 1
ATOM 733 O O . GLU A 1 89 ? -0.105 -6.880 -6.719 1.00 82.44 89 GLU A O 1
ATOM 738 N N . TYR A 1 90 ? -0.742 -6.562 -4.583 1.00 83.06 90 TYR A N 1
ATOM 739 C CA . TYR A 1 90 ? 0.345 -5.648 -4.232 1.00 83.06 90 TYR A CA 1
ATOM 740 C C . TYR A 1 90 ? 1.721 -6.216 -4.603 1.00 83.06 90 TYR A C 1
ATOM 742 O O . TYR A 1 90 ? 2.501 -5.533 -5.264 1.00 83.06 90 TYR A O 1
ATOM 750 N N . ASN A 1 91 ? 1.991 -7.485 -4.272 1.00 82.38 91 ASN A N 1
ATOM 751 C CA . ASN A 1 91 ? 3.263 -8.139 -4.598 1.00 82.38 91 ASN A CA 1
ATOM 752 C C . ASN A 1 91 ? 3.552 -8.144 -6.114 1.00 82.38 91 ASN A C 1
ATOM 754 O O . ASN A 1 91 ? 4.689 -7.958 -6.542 1.00 82.38 91 ASN A O 1
ATOM 758 N N . LYS A 1 92 ? 2.517 -8.299 -6.953 1.00 85.06 92 LYS A N 1
ATOM 759 C CA . LYS A 1 92 ? 2.669 -8.254 -8.416 1.00 85.06 92 LYS A CA 1
ATOM 760 C C . LYS A 1 92 ? 3.027 -6.846 -8.891 1.00 85.06 92 LYS A C 1
ATOM 762 O O . LYS A 1 92 ? 3.913 -6.708 -9.726 1.00 85.06 92 LYS A O 1
ATOM 767 N N . VAL A 1 93 ? 2.391 -5.812 -8.338 1.00 85.12 93 VAL A N 1
ATOM 768 C CA . VAL A 1 93 ? 2.667 -4.408 -8.695 1.00 85.12 93 VAL A CA 1
ATOM 769 C C . VAL A 1 93 ? 4.052 -3.965 -8.201 1.00 85.12 93 VAL A C 1
ATOM 771 O O . VAL A 1 93 ? 4.772 -3.291 -8.936 1.00 85.12 93 VAL A O 1
ATOM 774 N N . GLU A 1 94 ? 4.463 -4.379 -6.997 1.00 85.31 94 GLU A N 1
ATOM 775 C CA . GLU A 1 94 ? 5.807 -4.122 -6.451 1.00 85.31 94 GLU A CA 1
ATOM 776 C C . GLU A 1 94 ? 6.890 -4.765 -7.333 1.00 85.31 94 GLU A C 1
ATOM 778 O O . GLU A 1 94 ? 7.840 -4.092 -7.743 1.00 85.31 94 GLU A O 1
ATOM 783 N N . ASN A 1 95 ? 6.713 -6.037 -7.704 1.00 86.81 95 ASN A N 1
ATOM 784 C CA . ASN A 1 95 ? 7.645 -6.736 -8.588 1.00 86.81 95 ASN A CA 1
ATOM 785 C C . ASN A 1 95 ? 7.682 -6.127 -9.991 1.00 86.81 95 ASN A C 1
ATOM 787 O O . ASN A 1 95 ? 8.767 -5.943 -10.538 1.00 86.81 95 ASN A O 1
ATOM 791 N N . LEU A 1 96 ? 6.528 -5.759 -10.554 1.00 87.38 96 LEU A N 1
ATOM 792 C CA . LEU A 1 96 ? 6.444 -5.109 -11.861 1.00 87.38 96 LEU A CA 1
ATOM 793 C C . LEU A 1 96 ? 7.185 -3.766 -11.860 1.00 87.38 96 LEU A C 1
ATOM 795 O O . LEU A 1 96 ? 7.942 -3.486 -12.784 1.00 87.38 96 LEU A O 1
ATOM 799 N N . LEU A 1 97 ? 7.064 -2.970 -10.795 1.00 86.88 97 LEU A N 1
ATOM 800 C CA . LEU A 1 97 ? 7.803 -1.715 -10.653 1.00 86.88 97 LEU A CA 1
ATOM 801 C C . LEU A 1 97 ? 9.328 -1.933 -10.630 1.00 86.88 97 LEU A C 1
ATOM 803 O O . LEU A 1 97 ? 10.071 -1.196 -11.284 1.00 86.88 97 LEU A O 1
ATOM 807 N N . ILE A 1 98 ? 9.803 -2.961 -9.918 1.00 87.69 98 ILE A N 1
ATOM 808 C CA . ILE A 1 98 ? 11.229 -3.324 -9.878 1.00 87.69 98 ILE A CA 1
ATOM 809 C C . ILE A 1 98 ? 11.701 -3.827 -11.249 1.00 87.69 98 ILE A C 1
ATOM 811 O O . ILE A 1 98 ? 12.756 -3.405 -11.723 1.00 87.69 98 ILE A O 1
ATOM 815 N N . GLN A 1 99 ? 10.922 -4.695 -11.896 1.00 89.38 99 GLN A N 1
ATOM 816 C CA . GLN A 1 99 ? 11.236 -5.259 -13.209 1.00 89.38 99 GLN A CA 1
ATOM 817 C C . GLN A 1 99 ? 11.284 -4.183 -14.295 1.00 89.38 99 GLN A C 1
ATOM 819 O O . GLN A 1 99 ? 12.232 -4.169 -15.073 1.00 89.38 99 GLN A O 1
ATOM 824 N N . LEU A 1 100 ? 10.336 -3.239 -14.315 1.00 89.06 100 LEU A N 1
ATOM 825 C CA . LEU A 1 100 ? 10.332 -2.122 -15.266 1.00 89.06 100 LEU A CA 1
ATOM 826 C C . LEU A 1 100 ? 11.591 -1.262 -15.150 1.00 89.06 100 LEU A C 1
ATOM 828 O O . LEU A 1 100 ? 12.158 -0.868 -16.167 1.00 89.06 100 LEU A O 1
ATOM 832 N N . LYS A 1 101 ? 12.063 -1.003 -13.924 1.00 88.38 101 LYS A N 1
ATOM 833 C CA . LYS A 1 101 ? 13.313 -0.264 -13.692 1.00 88.38 101 LYS A CA 1
ATOM 834 C C . LYS A 1 101 ? 14.515 -0.981 -14.311 1.00 88.38 101 LYS A C 1
ATOM 836 O O . LYS A 1 101 ? 15.319 -0.357 -14.998 1.00 88.38 101 LYS A O 1
ATOM 841 N N . TRP A 1 102 ? 14.635 -2.287 -14.076 1.00 89.44 102 TRP A N 1
ATOM 842 C CA . TRP A 1 102 ? 15.717 -3.088 -14.653 1.00 89.44 102 TRP A CA 1
ATOM 843 C C . TRP A 1 102 ? 15.600 -3.204 -16.172 1.00 89.44 102 TRP A C 1
ATOM 845 O O . TRP A 1 102 ? 16.607 -3.104 -16.866 1.00 89.44 102 TRP A O 1
ATOM 855 N N . LEU A 1 103 ? 14.383 -3.335 -16.697 1.00 91.25 103 LEU A N 1
ATOM 856 C CA . LEU A 1 103 ? 14.132 -3.390 -18.132 1.00 91.25 103 LEU A CA 1
ATOM 857 C C . LEU A 1 103 ? 14.528 -2.079 -18.824 1.00 91.25 103 LEU A C 1
ATOM 859 O O . LEU A 1 103 ? 15.213 -2.125 -19.840 1.00 91.25 103 LEU A O 1
ATOM 863 N N . MET A 1 104 ? 14.191 -0.917 -18.249 1.00 89.00 104 MET A N 1
ATOM 864 C CA . MET A 1 104 ? 14.642 0.390 -18.759 1.00 89.00 104 MET A CA 1
ATOM 865 C C . MET A 1 104 ? 16.170 0.507 -18.780 1.00 89.00 104 MET A C 1
ATOM 867 O O . MET A 1 104 ? 16.738 1.048 -19.727 1.00 89.00 104 MET A O 1
ATOM 871 N N . LEU A 1 105 ? 16.848 -0.047 -17.772 1.00 90.62 105 LEU A N 1
ATOM 872 C CA . LEU A 1 105 ? 18.309 -0.092 -17.729 1.00 90.62 105 LEU A CA 1
ATOM 873 C C . LEU A 1 105 ? 18.894 -0.985 -18.830 1.00 90.62 105 LEU A C 1
ATOM 875 O O . LEU A 1 105 ? 19.832 -0.569 -19.506 1.00 90.62 105 LEU A O 1
ATOM 879 N N . VAL A 1 106 ? 18.313 -2.161 -19.074 1.00 91.25 106 VAL A N 1
ATOM 880 C CA . VAL A 1 106 ? 18.720 -3.037 -20.186 1.00 91.25 106 VAL A CA 1
ATOM 881 C C . VAL A 1 106 ? 18.521 -2.340 -21.532 1.00 91.25 106 VAL A C 1
ATOM 883 O O . VAL A 1 106 ? 19.447 -2.307 -22.339 1.00 91.25 106 VAL A O 1
ATOM 886 N N . VAL A 1 107 ? 17.358 -1.718 -21.753 1.00 88.81 107 VAL A N 1
ATOM 887 C CA . VAL A 1 107 ? 17.058 -0.970 -22.986 1.00 88.81 107 VAL A CA 1
ATOM 888 C C . VAL A 1 107 ? 18.054 0.174 -23.191 1.00 88.81 107 VAL A C 1
ATOM 890 O O . VAL A 1 107 ? 18.529 0.385 -24.308 1.00 88.81 107 VAL A O 1
ATOM 893 N N . PHE A 1 108 ? 18.425 0.885 -22.123 1.00 88.25 108 PHE A N 1
ATOM 894 C CA . PHE A 1 108 ? 19.447 1.926 -22.184 1.00 88.25 108 PHE A CA 1
ATOM 895 C C . PHE A 1 108 ? 20.819 1.370 -22.590 1.00 88.25 108 PHE A C 1
ATOM 897 O O . PHE A 1 108 ? 21.427 1.899 -23.519 1.00 88.25 108 PHE A O 1
ATOM 904 N N . PHE A 1 109 ? 21.285 0.278 -21.975 1.00 89.75 109 PHE A N 1
ATOM 905 C CA . PHE A 1 109 ? 22.555 -0.353 -22.354 1.00 89.75 109 PHE A CA 1
ATOM 906 C C . PHE A 1 109 ? 22.550 -0.853 -23.801 1.00 89.75 109 PHE A C 1
ATOM 908 O O . PHE A 1 109 ? 23.519 -0.629 -24.525 1.00 89.75 109 PHE A O 1
ATOM 915 N N . SER A 1 110 ? 21.452 -1.460 -24.260 1.00 88.12 110 SER A N 1
ATOM 916 C CA . SER A 1 110 ? 21.302 -1.851 -25.665 1.00 88.12 110 SER A CA 1
ATOM 917 C C . SER A 1 110 ? 21.389 -0.645 -26.606 1.00 88.12 110 SER A C 1
ATOM 919 O O . SER A 1 110 ? 22.045 -0.729 -27.643 1.00 88.12 110 SER A O 1
ATOM 921 N N . ASN A 1 111 ? 20.799 0.495 -26.229 1.00 86.62 111 ASN A N 1
ATOM 922 C CA . ASN A 1 111 ? 20.880 1.732 -27.008 1.00 86.62 111 ASN A CA 1
ATOM 923 C C . ASN A 1 111 ? 22.311 2.308 -27.042 1.00 86.62 111 ASN A C 1
ATOM 925 O O . ASN A 1 111 ? 22.761 2.779 -28.086 1.00 86.62 111 ASN A O 1
ATOM 929 N N . VAL A 1 112 ? 23.059 2.230 -25.935 1.00 85.62 112 VAL A N 1
ATOM 930 C CA . VAL A 1 112 ? 24.477 2.638 -25.878 1.00 85.62 112 VAL A CA 1
ATOM 931 C C . VAL A 1 112 ? 25.337 1.762 -26.792 1.00 85.62 112 VAL A C 1
ATOM 933 O O . VAL A 1 112 ? 26.104 2.289 -27.596 1.00 85.62 112 VAL A O 1
ATOM 936 N N . ILE A 1 113 ? 25.179 0.436 -26.720 1.00 86.50 113 ILE A N 1
ATOM 937 C CA . ILE A 1 113 ? 25.924 -0.517 -27.559 1.00 86.50 113 ILE A CA 1
ATOM 938 C C . ILE A 1 113 ? 25.606 -0.289 -29.041 1.00 86.50 113 ILE A C 1
ATOM 940 O O . ILE A 1 113 ? 26.518 -0.231 -29.863 1.00 86.50 113 ILE A O 1
ATOM 944 N N . TYR A 1 114 ? 24.328 -0.102 -29.383 1.00 84.50 114 TYR A N 1
ATOM 945 C CA . TYR A 1 114 ? 23.910 0.187 -30.755 1.00 84.50 114 TYR A CA 1
ATOM 946 C C . TYR A 1 114 ? 24.556 1.471 -31.290 1.00 84.50 114 TYR A C 1
ATOM 948 O O . TYR A 1 114 ? 25.085 1.479 -32.403 1.00 84.50 114 TYR A O 1
ATOM 956 N N . ASN A 1 115 ? 24.562 2.544 -30.492 1.00 80.75 115 ASN A N 1
ATOM 957 C CA . ASN A 1 115 ? 25.212 3.801 -30.863 1.00 80.75 115 ASN A CA 1
ATOM 958 C C . ASN A 1 115 ? 26.728 3.638 -31.037 1.00 80.75 115 ASN A C 1
ATOM 960 O O . ASN A 1 115 ? 27.290 4.174 -31.989 1.00 80.75 115 ASN A O 1
ATOM 964 N N . TYR A 1 116 ? 27.387 2.862 -30.172 1.00 80.50 116 TYR A N 1
ATOM 965 C CA . TYR A 1 116 ? 28.821 2.587 -30.280 1.00 80.50 116 TYR A CA 1
ATOM 966 C C . TYR A 1 116 ? 29.173 1.818 -31.564 1.00 80.50 116 TYR A C 1
ATOM 968 O O . TYR A 1 116 ? 30.073 2.225 -32.296 1.00 80.50 116 TYR A O 1
ATOM 976 N N . LEU A 1 117 ? 28.425 0.756 -31.884 1.00 78.56 117 LEU A N 1
ATOM 977 C CA . LEU A 1 117 ? 28.638 -0.047 -33.096 1.00 78.56 117 LEU A CA 1
ATOM 978 C C . LEU A 1 117 ? 28.349 0.745 -34.379 1.00 78.56 117 LEU A C 1
ATOM 980 O O . LEU A 1 117 ? 29.068 0.618 -35.369 1.00 78.56 117 LEU A O 1
ATOM 984 N N . THR A 1 118 ? 27.316 1.590 -34.359 1.00 74.69 118 THR A N 1
ATOM 985 C CA . THR A 1 118 ? 26.892 2.373 -35.531 1.00 74.69 118 THR A CA 1
ATOM 986 C C . THR A 1 118 ? 27.791 3.591 -35.771 1.00 74.69 118 THR A C 1
ATOM 988 O O . THR A 1 118 ? 27.938 4.030 -36.910 1.00 74.69 118 THR A O 1
ATOM 991 N N . SER A 1 119 ? 28.474 4.102 -34.737 1.00 63.31 119 SER A N 1
ATOM 992 C CA . SER A 1 119 ? 29.384 5.254 -34.841 1.00 63.31 119 SER A CA 1
ATOM 993 C C . SER A 1 119 ? 30.570 5.039 -35.799 1.00 63.31 119 SER A C 1
ATOM 995 O O . SER A 1 119 ? 31.182 6.024 -36.219 1.00 63.31 119 SER A O 1
ATOM 997 N N . ASN A 1 120 ? 30.890 3.792 -36.164 1.00 56.22 120 ASN A N 1
ATOM 998 C CA . ASN A 1 120 ? 31.949 3.468 -37.127 1.00 56.22 120 ASN A CA 1
ATOM 999 C C . ASN A 1 120 ? 31.493 3.512 -38.600 1.00 56.22 120 ASN A C 1
ATOM 1001 O O . ASN A 1 120 ? 32.343 3.571 -39.484 1.00 56.22 120 ASN A O 1
ATOM 1005 N N . ASN A 1 121 ? 30.185 3.559 -38.883 1.00 52.91 121 ASN A N 1
ATOM 1006 C CA . ASN A 1 121 ? 29.631 3.668 -40.238 1.00 52.91 121 ASN A CA 1
ATOM 1007 C C . ASN A 1 121 ? 29.076 5.083 -40.468 1.00 52.91 121 ASN A C 1
ATOM 1009 O O . ASN A 1 121 ? 27.881 5.345 -40.338 1.00 52.91 121 ASN A O 1
ATOM 1013 N N . LYS A 1 122 ? 29.959 6.035 -40.786 1.00 51.19 122 LYS A N 1
ATOM 1014 C CA . LYS A 1 122 ? 29.561 7.419 -41.084 1.00 51.19 122 LYS A CA 1
ATOM 1015 C C . LYS A 1 122 ? 28.890 7.524 -42.458 1.00 51.19 122 LYS A C 1
ATOM 1017 O O . LYS A 1 122 ? 29.571 7.481 -43.476 1.00 51.19 122 LYS A O 1
ATOM 1022 N N . LEU A 1 123 ? 27.592 7.827 -42.473 1.00 44.81 123 LEU A N 1
ATOM 1023 C CA . LEU A 1 123 ? 26.937 8.532 -43.582 1.00 44.81 123 LEU A CA 1
ATOM 1024 C C . LEU A 1 123 ? 26.284 9.830 -43.068 1.00 44.81 123 LEU A C 1
ATOM 1026 O O . LEU A 1 123 ? 25.133 9.893 -42.651 1.00 44.81 123 LEU A O 1
ATOM 1030 N N . PHE A 1 124 ? 27.148 10.843 -43.019 1.00 45.16 124 PHE A N 1
ATOM 1031 C CA . PHE A 1 124 ? 26.997 12.274 -43.313 1.00 45.16 124 PHE A CA 1
ATOM 1032 C C . PHE A 1 124 ? 25.823 13.152 -42.820 1.00 45.16 124 PHE A C 1
ATOM 1034 O O . PHE A 1 124 ? 25.958 14.358 -42.977 1.00 45.16 124 PHE A O 1
ATOM 1041 N N . LEU A 1 125 ? 24.741 12.676 -42.185 1.00 43.41 125 LEU A N 1
ATOM 1042 C CA . LEU A 1 125 ? 23.667 13.603 -41.736 1.00 43.41 125 LEU A CA 1
ATOM 1043 C C . LEU A 1 125 ? 22.936 13.280 -40.412 1.00 43.41 125 LEU A C 1
ATOM 1045 O O . LEU A 1 125 ? 22.104 14.074 -39.990 1.00 43.41 125 LEU A O 1
ATOM 1049 N N . GLY A 1 126 ? 23.248 12.180 -39.709 1.00 52.69 126 GLY A N 1
ATOM 1050 C CA . GLY A 1 126 ? 22.488 11.731 -38.515 1.00 52.69 126 GLY A CA 1
ATOM 1051 C C . GLY A 1 126 ? 23.200 11.786 -37.151 1.00 52.69 126 GLY A C 1
ATOM 1052 O O . GLY A 1 126 ? 22.654 11.332 -36.150 1.00 52.69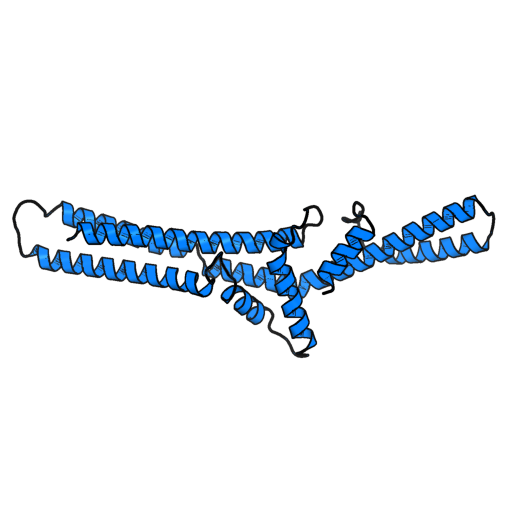 126 GLY A O 1
ATOM 1053 N N . ILE A 1 127 ? 24.428 12.311 -37.077 1.00 57.03 127 ILE A N 1
ATOM 1054 C CA . ILE A 1 127 ? 25.325 12.111 -35.916 1.00 57.03 127 ILE A CA 1
ATOM 1055 C C . ILE A 1 127 ? 24.884 12.895 -34.658 1.00 57.03 127 ILE A C 1
ATOM 1057 O O . ILE A 1 127 ? 25.251 12.523 -33.541 1.00 57.03 127 ILE A O 1
ATOM 1061 N N . GLU A 1 128 ? 24.087 13.957 -34.804 1.00 65.69 128 GLU A N 1
ATOM 1062 C CA . GLU A 1 128 ? 23.631 14.782 -33.672 1.00 65.69 128 GLU A CA 1
ATOM 1063 C C . GLU A 1 128 ? 22.313 14.295 -33.060 1.00 65.69 128 GLU A C 1
ATOM 1065 O O . GLU A 1 128 ? 22.179 14.270 -31.835 1.00 65.69 128 GLU A O 1
ATOM 1070 N N . THR A 1 129 ? 21.363 13.833 -33.877 1.00 70.44 129 THR A N 1
ATOM 1071 C CA . THR A 1 129 ? 20.055 13.360 -33.395 1.00 70.44 129 THR A CA 1
ATOM 1072 C C . THR A 1 129 ? 20.178 12.091 -32.562 1.00 70.44 129 THR A C 1
ATOM 1074 O O . THR A 1 129 ? 19.502 11.949 -31.545 1.00 70.44 129 THR A O 1
ATOM 1077 N N . ASP A 1 130 ? 21.083 11.191 -32.942 1.00 75.19 130 ASP A N 1
ATOM 1078 C CA . ASP A 1 130 ? 21.294 9.917 -32.254 1.00 75.19 130 ASP A CA 1
ATOM 1079 C C . ASP A 1 130 ? 21.892 10.123 -30.853 1.00 75.19 130 ASP A C 1
ATOM 1081 O O . ASP A 1 130 ? 21.407 9.562 -29.864 1.00 75.19 130 ASP A O 1
ATOM 1085 N N . LYS A 1 131 ? 22.874 11.029 -30.741 1.00 77.19 131 LYS A N 1
ATOM 1086 C CA . LYS A 1 131 ? 23.450 11.455 -29.456 1.00 77.19 131 LYS A CA 1
ATOM 1087 C C . LYS A 1 131 ? 22.425 12.187 -28.594 1.00 77.19 131 LYS A C 1
ATOM 1089 O O . LYS A 1 131 ? 22.361 11.951 -27.390 1.00 77.19 131 LYS A O 1
ATOM 1094 N N . PHE A 1 132 ? 21.595 13.033 -29.201 1.00 79.56 132 PHE A N 1
ATOM 1095 C CA . PHE A 1 132 ? 20.531 13.741 -28.496 1.00 79.56 132 PHE A CA 1
ATOM 1096 C C . PHE A 1 132 ? 19.485 12.777 -27.913 1.00 79.56 132 PHE A C 1
ATOM 1098 O O . PHE A 1 132 ? 19.128 12.884 -26.739 1.00 79.56 132 PHE A O 1
ATOM 1105 N N . ILE A 1 133 ? 19.053 11.770 -28.680 1.00 81.69 133 ILE A N 1
ATOM 1106 C CA . ILE A 1 133 ? 18.120 10.737 -28.201 1.00 81.69 133 ILE A CA 1
ATOM 1107 C C . ILE A 1 133 ? 18.758 9.879 -27.099 1.00 81.69 133 ILE A C 1
ATOM 1109 O O . ILE A 1 133 ? 18.076 9.485 -26.147 1.00 81.69 133 ILE A O 1
ATOM 1113 N N . LEU A 1 134 ? 20.060 9.597 -27.178 1.00 84.69 134 LEU A N 1
ATOM 1114 C CA . LEU A 1 134 ? 20.786 8.915 -26.107 1.00 84.69 134 LEU A CA 1
ATOM 1115 C C . LEU A 1 134 ? 20.805 9.750 -24.815 1.00 84.69 134 LEU A C 1
ATOM 1117 O O . LEU A 1 134 ? 20.497 9.213 -23.750 1.00 84.69 134 LEU A O 1
ATOM 1121 N N . CYS A 1 135 ? 21.062 11.060 -24.909 1.00 84.56 135 CYS A N 1
ATOM 1122 C CA . CYS A 1 135 ? 20.972 11.980 -23.773 1.00 84.56 135 CYS A CA 1
ATOM 1123 C C . CYS A 1 135 ? 19.568 11.993 -23.153 1.00 84.56 135 CYS A C 1
AT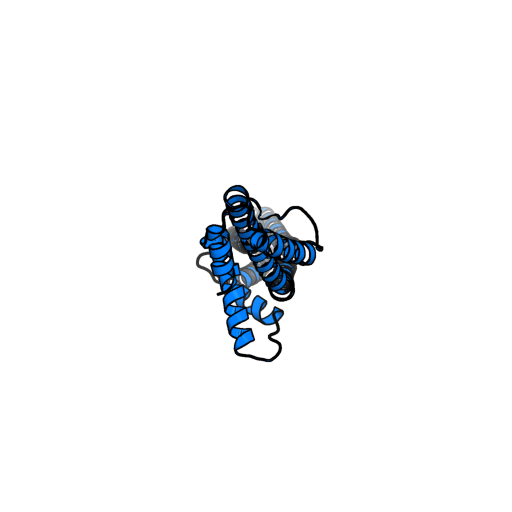OM 1125 O O . CYS A 1 135 ? 19.445 11.873 -21.936 1.00 84.56 135 CYS A O 1
ATOM 1127 N N . ILE A 1 136 ? 18.506 12.062 -23.965 1.00 86.19 136 ILE A N 1
ATOM 1128 C CA . ILE A 1 136 ? 17.120 12.016 -23.467 1.00 86.19 136 ILE A CA 1
ATOM 1129 C C . ILE A 1 136 ? 16.844 10.704 -22.726 1.00 86.19 136 ILE A C 1
ATOM 1131 O O . ILE A 1 136 ? 16.302 10.722 -21.622 1.00 86.19 136 ILE A O 1
ATOM 1135 N N . ASN A 1 137 ? 17.246 9.561 -23.288 1.00 87.31 137 ASN A N 1
ATOM 1136 C CA . ASN A 1 137 ? 17.086 8.270 -22.616 1.00 87.31 137 ASN A CA 1
ATOM 1137 C C . ASN A 1 137 ? 17.882 8.199 -21.303 1.00 87.31 137 ASN A C 1
ATOM 1139 O O . ASN A 1 137 ? 17.397 7.625 -20.330 1.00 87.31 137 ASN A O 1
ATOM 1143 N N . GLY A 1 138 ? 19.064 8.820 -21.251 1.00 86.94 138 GLY A N 1
ATOM 1144 C CA . GLY A 1 138 ? 19.852 8.960 -20.027 1.00 86.94 138 GLY A CA 1
ATOM 1145 C C . GLY A 1 138 ? 19.140 9.796 -18.962 1.00 86.94 138 GLY A C 1
ATOM 1146 O O . GLY A 1 138 ? 19.090 9.390 -17.802 1.00 86.94 138 GLY A O 1
ATOM 1147 N N . ILE A 1 139 ? 18.517 10.913 -19.353 1.00 89.31 139 ILE A N 1
ATOM 1148 C CA . ILE A 1 139 ? 17.705 11.750 -18.454 1.00 89.31 139 ILE A CA 1
ATOM 1149 C C . ILE A 1 139 ? 16.502 10.962 -17.926 1.00 89.31 139 ILE A C 1
ATOM 1151 O O . ILE A 1 139 ? 16.240 10.991 -16.725 1.00 89.31 139 ILE A O 1
ATOM 1155 N N . ILE A 1 140 ? 15.797 10.222 -18.791 1.00 89.12 140 ILE A N 1
ATOM 1156 C CA . ILE A 1 140 ? 14.671 9.365 -18.388 1.00 89.12 140 ILE A CA 1
ATOM 1157 C C . ILE A 1 140 ? 15.141 8.324 -17.370 1.00 89.12 140 ILE A C 1
ATOM 1159 O O . ILE A 1 140 ? 14.541 8.189 -16.304 1.00 89.12 140 ILE A O 1
ATOM 1163 N N . LEU A 1 141 ? 16.244 7.627 -17.650 1.00 90.69 141 LEU A N 1
ATOM 1164 C CA . LEU A 1 141 ? 16.800 6.637 -16.735 1.00 90.69 141 LEU A CA 1
ATOM 1165 C C . LEU A 1 141 ? 17.161 7.275 -15.386 1.00 90.69 141 LEU A C 1
ATOM 1167 O O . LEU A 1 141 ? 16.735 6.790 -14.338 1.00 90.69 141 LEU A O 1
ATOM 1171 N N . PHE A 1 142 ? 17.863 8.407 -15.398 1.00 89.62 142 PHE A N 1
ATOM 1172 C CA . PHE A 1 142 ? 18.212 9.130 -14.179 1.00 89.62 142 PHE A CA 1
ATOM 1173 C C . PHE A 1 142 ? 16.967 9.557 -13.383 1.00 89.62 142 PHE A C 1
ATOM 1175 O O . PHE A 1 142 ? 16.900 9.344 -12.170 1.00 89.62 142 PHE A O 1
ATOM 1182 N N . ALA A 1 143 ? 15.933 10.070 -14.056 1.00 86.75 143 ALA A N 1
ATOM 1183 C CA . ALA A 1 143 ? 14.653 10.424 -13.443 1.00 86.75 143 ALA A CA 1
ATOM 1184 C C . ALA A 1 143 ? 13.943 9.208 -12.812 1.00 86.75 143 ALA A C 1
ATOM 1186 O O . ALA A 1 143 ? 13.368 9.307 -11.726 1.00 86.75 143 ALA A O 1
ATOM 1187 N N . THR A 1 144 ? 14.005 8.025 -13.432 1.00 85.88 144 THR A N 1
ATOM 1188 C CA . THR A 1 144 ? 13.408 6.807 -12.846 1.00 85.88 144 THR A CA 1
ATOM 1189 C C . THR A 1 144 ? 14.140 6.332 -11.593 1.00 85.88 144 THR A C 1
ATOM 1191 O O . THR A 1 144 ? 13.499 5.984 -10.601 1.00 85.88 144 THR A O 1
ATOM 1194 N N . PHE A 1 145 ? 15.474 6.373 -11.580 1.00 85.69 145 PHE A N 1
ATOM 1195 C CA . PHE A 1 145 ? 16.258 5.974 -10.409 1.00 85.69 145 PHE A CA 1
ATOM 1196 C C . PHE A 1 145 ? 16.117 6.966 -9.253 1.00 85.69 145 PHE A C 1
ATOM 1198 O O . PHE A 1 145 ? 15.916 6.556 -8.110 1.00 85.69 145 PHE A O 1
ATOM 1205 N N . THR A 1 146 ? 16.154 8.266 -9.543 1.00 84.56 146 THR A N 1
ATOM 1206 C CA . THR A 1 146 ? 15.923 9.312 -8.535 1.00 84.56 146 THR A CA 1
ATOM 1207 C C . THR A 1 146 ? 14.501 9.265 -7.983 1.00 84.56 146 THR A C 1
ATOM 1209 O O . THR A 1 146 ? 14.324 9.295 -6.767 1.00 84.56 146 THR A O 1
ATOM 1212 N N . SER A 1 147 ? 13.482 9.098 -8.832 1.00 80.44 147 SER A N 1
ATOM 1213 C CA . SER A 1 147 ? 12.097 8.940 -8.368 1.00 80.44 147 SER A CA 1
ATOM 1214 C C . SER A 1 147 ? 11.893 7.675 -7.535 1.00 80.44 147 SER A C 1
ATOM 1216 O O . SER A 1 147 ? 11.151 7.723 -6.560 1.00 80.44 147 SER A O 1
ATOM 1218 N N . TYR A 1 148 ? 12.574 6.564 -7.841 1.00 79.38 148 TYR A N 1
ATOM 1219 C CA . TYR A 1 148 ? 12.545 5.360 -7.001 1.00 79.38 148 TYR A CA 1
ATOM 1220 C C . TYR A 1 148 ? 13.036 5.645 -5.573 1.00 79.38 148 TYR A C 1
ATOM 1222 O O . TYR A 1 148 ? 12.411 5.211 -4.603 1.00 79.38 148 TYR A O 1
ATOM 1230 N N . ILE A 1 149 ? 14.133 6.400 -5.450 1.00 77.31 149 ILE A N 1
ATOM 1231 C CA . ILE A 1 149 ? 14.701 6.806 -4.158 1.00 77.31 149 ILE A CA 1
ATOM 1232 C C . ILE A 1 149 ? 13.744 7.767 -3.439 1.00 77.31 149 ILE A C 1
ATOM 1234 O O . ILE A 1 149 ? 13.406 7.535 -2.282 1.00 77.31 149 ILE A O 1
ATOM 1238 N N . LEU A 1 150 ? 13.251 8.799 -4.134 1.00 70.12 150 LEU A N 1
ATOM 1239 C CA . LEU A 1 150 ? 12.352 9.816 -3.574 1.00 70.12 150 LEU A CA 1
ATOM 1240 C C . LEU A 1 150 ? 11.007 9.244 -3.116 1.00 70.12 150 LEU A C 1
ATOM 1242 O O . LEU A 1 150 ? 10.490 9.619 -2.067 1.00 70.12 150 LEU A O 1
ATOM 1246 N N . LEU A 1 151 ? 10.425 8.326 -3.888 1.00 69.31 151 LEU A N 1
ATOM 1247 C CA . LEU A 1 151 ? 9.147 7.702 -3.547 1.00 69.31 151 LEU A CA 1
ATOM 1248 C C . LEU A 1 151 ? 9.263 6.743 -2.360 1.00 69.31 151 LEU A C 1
ATOM 1250 O O . LEU A 1 151 ? 8.238 6.426 -1.751 1.00 69.31 151 LEU A O 1
ATOM 1254 N N . ASN A 1 152 ? 10.488 6.309 -2.046 1.00 75.06 152 ASN A N 1
ATOM 1255 C CA . ASN A 1 152 ? 10.886 5.518 -0.888 1.00 75.06 152 ASN A CA 1
ATOM 1256 C C . ASN A 1 152 ? 9.833 4.473 -0.479 1.00 75.06 152 ASN A C 1
ATOM 1258 O O . ASN A 1 152 ? 9.386 4.393 0.667 1.00 75.06 152 ASN A O 1
ATOM 1262 N N . VAL A 1 153 ? 9.397 3.681 -1.464 1.00 73.06 153 VAL A N 1
ATOM 1263 C CA . VAL A 1 153 ? 8.269 2.743 -1.343 1.00 73.06 153 VAL A CA 1
ATOM 1264 C C . VAL A 1 153 ? 8.475 1.770 -0.180 1.00 73.06 153 VAL A C 1
ATOM 1266 O O . VAL A 1 153 ? 7.529 1.469 0.545 1.00 73.06 153 VAL A O 1
ATOM 1269 N N . LYS A 1 154 ? 9.724 1.344 0.053 1.00 75.62 154 LYS A N 1
ATOM 1270 C CA . LYS A 1 154 ? 10.105 0.494 1.190 1.00 75.62 154 LYS A CA 1
ATOM 1271 C C . LYS A 1 154 ? 9.859 1.168 2.538 1.00 75.62 154 LYS A C 1
ATOM 1273 O O . LYS A 1 154 ? 9.335 0.529 3.444 1.00 75.62 154 LYS A O 1
ATOM 1278 N N . TYR A 1 155 ? 10.207 2.448 2.666 1.00 78.50 155 TYR A N 1
ATOM 1279 C CA . TYR A 1 155 ? 9.988 3.199 3.899 1.00 78.50 155 TYR A CA 1
ATOM 1280 C C . TYR A 1 155 ? 8.493 3.350 4.188 1.00 78.50 155 TYR A C 1
ATOM 1282 O O . TYR A 1 155 ? 8.048 3.012 5.279 1.00 78.50 155 TYR A O 1
ATOM 1290 N N . LYS A 1 156 ? 7.698 3.749 3.185 1.00 76.75 156 LYS A N 1
ATOM 1291 C CA . LYS A 1 156 ? 6.236 3.854 3.330 1.00 76.75 156 LYS A CA 1
ATOM 1292 C C . LYS A 1 156 ? 5.585 2.519 3.685 1.00 76.75 156 LYS A C 1
ATOM 1294 O O . LYS A 1 156 ? 4.707 2.486 4.537 1.00 76.75 156 LYS A O 1
ATOM 1299 N N . LYS A 1 157 ? 6.040 1.420 3.078 1.00 78.25 157 LYS A N 1
ATOM 1300 C CA . LYS A 1 157 ? 5.592 0.062 3.416 1.00 78.25 157 LYS A CA 1
ATOM 1301 C C . LYS A 1 157 ? 5.852 -0.253 4.889 1.00 78.25 157 LYS A C 1
ATOM 1303 O O . LYS A 1 157 ? 4.935 -0.668 5.585 1.00 78.25 157 LYS A O 1
ATOM 1308 N N . ASN A 1 158 ? 7.074 -0.016 5.365 1.00 78.69 158 ASN A N 1
ATOM 1309 C CA . ASN A 1 158 ? 7.441 -0.257 6.761 1.00 78.69 158 ASN A CA 1
ATOM 1310 C C . ASN A 1 158 ? 6.662 0.642 7.725 1.00 78.69 158 ASN A C 1
ATOM 1312 O O . ASN A 1 158 ? 6.216 0.164 8.759 1.00 78.69 158 ASN A O 1
ATOM 1316 N N . GLN A 1 159 ? 6.449 1.908 7.369 1.00 82.50 159 GLN A N 1
ATOM 1317 C CA . GLN A 1 159 ? 5.651 2.833 8.167 1.00 82.50 159 GLN A CA 1
ATOM 1318 C C . GLN A 1 159 ? 4.204 2.346 8.305 1.00 82.50 159 GLN A C 1
ATOM 1320 O O . GLN A 1 159 ? 3.690 2.290 9.413 1.00 82.50 159 GLN A O 1
ATOM 1325 N N . VAL A 1 160 ? 3.572 1.928 7.204 1.00 79.69 160 VAL A N 1
ATOM 1326 C CA . VAL A 1 160 ? 2.207 1.377 7.225 1.00 79.69 160 VAL A CA 1
ATOM 1327 C C . VAL A 1 160 ? 2.137 0.083 8.041 1.00 79.69 160 VAL A C 1
ATOM 1329 O O . VAL A 1 160 ? 1.180 -0.105 8.786 1.00 79.69 160 VAL A O 1
ATOM 1332 N N . ILE A 1 161 ? 3.144 -0.793 7.928 1.00 81.06 161 ILE A N 1
ATOM 1333 C CA . ILE A 1 161 ? 3.230 -2.013 8.746 1.00 81.06 161 ILE A CA 1
ATOM 1334 C C . ILE A 1 161 ? 3.286 -1.655 10.231 1.00 81.06 161 ILE A C 1
ATOM 1336 O O . ILE A 1 161 ? 2.493 -2.192 10.992 1.00 81.06 161 ILE A O 1
ATOM 1340 N N . LEU A 1 162 ? 4.173 -0.735 10.620 1.00 82.00 162 LEU A N 1
ATOM 1341 C CA . LEU A 1 162 ? 4.327 -0.307 12.011 1.00 82.00 162 LEU A CA 1
ATOM 1342 C C . LEU A 1 162 ? 3.048 0.328 12.557 1.00 82.00 162 LEU A C 1
ATOM 1344 O O . LEU A 1 162 ? 2.641 0.006 13.662 1.00 82.00 162 LEU A O 1
ATOM 1348 N N . THR A 1 163 ? 2.380 1.188 11.783 1.00 78.12 163 THR A N 1
ATOM 1349 C CA . THR A 1 163 ? 1.111 1.797 12.210 1.00 78.12 163 THR A CA 1
ATOM 1350 C C . THR A 1 163 ? 0.011 0.753 12.398 1.00 78.12 163 THR A C 1
ATOM 1352 O O . THR A 1 163 ? -0.765 0.852 13.338 1.00 78.12 163 THR A O 1
ATOM 1355 N N . LEU A 1 164 ? -0.071 -0.254 11.525 1.00 79.12 164 LEU A N 1
ATOM 1356 C CA . LEU A 1 164 ? -1.049 -1.337 11.666 1.00 79.12 164 LEU A CA 1
ATOM 1357 C C . LEU A 1 164 ? -0.714 -2.287 12.820 1.00 79.12 164 LEU A C 1
ATOM 1359 O O . LEU A 1 164 ? -1.623 -2.791 13.468 1.00 79.12 164 LEU A O 1
ATOM 1363 N N . GLU A 1 165 ? 0.569 -2.544 13.058 1.00 80.44 165 GLU A N 1
ATOM 1364 C CA . GLU A 1 165 ? 1.051 -3.337 14.189 1.00 80.44 165 GLU A CA 1
ATOM 1365 C C . GLU A 1 165 ? 0.730 -2.649 15.517 1.00 80.44 165 GLU A C 1
ATOM 1367 O O . GLU A 1 165 ? 0.092 -3.255 16.373 1.00 80.44 165 GLU A O 1
ATOM 1372 N N . ASP A 1 166 ? 1.086 -1.372 15.651 1.00 77.62 166 ASP A N 1
ATOM 1373 C CA . ASP A 1 166 ? 0.771 -0.565 16.832 1.00 77.62 166 ASP A CA 1
ATOM 1374 C C . ASP A 1 166 ? -0.744 -0.477 17.062 1.00 77.62 166 ASP A C 1
ATOM 1376 O O . ASP A 1 166 ? -1.228 -0.634 18.185 1.00 77.62 166 ASP A O 1
ATOM 1380 N N . TYR A 1 167 ? -1.513 -0.344 15.975 1.00 74.62 167 TYR A N 1
ATOM 1381 C CA . TYR A 1 167 ? -2.965 -0.360 16.055 1.00 74.62 167 TYR A CA 1
ATOM 1382 C C . TYR A 1 167 ? -3.511 -1.686 16.607 1.00 74.62 167 TYR A C 1
ATOM 1384 O O . TYR A 1 167 ? -4.348 -1.682 17.504 1.00 74.62 167 TYR A O 1
ATOM 1392 N N . LEU A 1 168 ? -3.033 -2.820 16.086 1.00 74.44 168 LEU A N 1
ATOM 1393 C CA . LEU A 1 168 ? -3.491 -4.152 16.487 1.00 74.44 168 LEU A CA 1
ATOM 1394 C C . LEU A 1 168 ? -3.107 -4.526 17.919 1.00 74.44 168 LEU A C 1
ATOM 1396 O O . LEU A 1 168 ? -3.887 -5.200 18.584 1.00 74.44 168 LEU A O 1
ATOM 1400 N N . VAL A 1 169 ? -1.903 -4.153 18.356 1.00 73.38 169 VAL A N 1
ATOM 1401 C CA . VAL A 1 169 ? -1.348 -4.589 19.645 1.00 73.38 169 VAL A CA 1
ATOM 1402 C C . VAL A 1 169 ? -1.758 -3.653 20.778 1.00 73.38 169 VAL A C 1
ATOM 1404 O O . VAL A 1 169 ? -2.113 -4.127 21.851 1.00 73.38 169 VAL A O 1
ATOM 1407 N N . ASN A 1 170 ? -1.716 -2.337 20.554 1.00 70.38 170 ASN A N 1
ATOM 1408 C CA . ASN A 1 170 ? -1.860 -1.356 21.631 1.00 70.38 170 ASN A CA 1
ATOM 1409 C C . ASN A 1 170 ? -3.181 -0.589 21.556 1.00 70.38 170 ASN A C 1
ATOM 1411 O O . ASN A 1 170 ? -3.856 -0.401 22.567 1.00 70.38 170 ASN A O 1
ATOM 1415 N N . GLN A 1 171 ? -3.546 -0.105 20.368 1.00 70.25 171 GLN A N 1
ATOM 1416 C CA . GLN A 1 171 ? -4.637 0.861 20.251 1.00 70.25 171 GLN A CA 1
ATOM 1417 C C . GLN A 1 171 ? -6.019 0.203 20.260 1.00 70.25 171 GLN A C 1
ATOM 1419 O O . GLN A 1 171 ? -6.964 0.745 20.830 1.00 70.25 171 GLN A O 1
ATOM 1424 N N . TYR A 1 172 ? -6.139 -0.969 19.646 1.00 67.94 172 TYR A N 1
ATOM 1425 C CA . TYR A 1 172 ? -7.421 -1.623 19.449 1.00 67.94 172 TYR A CA 1
ATOM 1426 C C . TYR A 1 172 ? -8.079 -2.063 20.774 1.00 67.94 172 TYR A C 1
ATOM 1428 O O . TYR A 1 172 ? -9.245 -1.744 21.007 1.00 67.94 172 TYR A O 1
ATOM 1436 N N . ASP A 1 173 ? -7.349 -2.737 21.670 1.00 67.62 173 ASP A N 1
ATOM 1437 C CA . ASP A 1 173 ? -7.911 -3.189 22.955 1.00 67.62 173 ASP A CA 1
ATOM 1438 C C . ASP A 1 173 ? -8.297 -2.002 23.848 1.00 67.62 173 ASP A C 1
ATOM 1440 O O . ASP A 1 173 ? -9.353 -2.010 24.484 1.00 67.62 173 ASP A O 1
ATOM 1444 N N . TYR A 1 174 ? -7.492 -0.937 23.823 1.00 70.88 174 TYR A N 1
ATOM 1445 C CA . TYR A 1 174 ? -7.802 0.313 24.511 1.00 70.88 174 TYR A CA 1
ATOM 1446 C C . TYR A 1 174 ? -9.097 0.958 23.986 1.00 70.88 174 TYR A C 1
ATOM 1448 O O . TYR A 1 174 ? -9.943 1.388 24.774 1.00 70.88 174 TYR A O 1
ATOM 1456 N N . GLU A 1 175 ? -9.289 1.004 22.663 1.00 67.88 175 GLU A N 1
ATOM 1457 C CA . GLU A 1 175 ? -10.497 1.567 22.050 1.00 67.88 175 GLU A CA 1
ATOM 1458 C C . GLU A 1 175 ? -11.760 0.766 22.398 1.00 67.88 175 GLU A C 1
ATOM 1460 O O . GLU A 1 175 ? -12.801 1.376 22.652 1.00 67.88 175 GLU A O 1
ATOM 1465 N N . VAL A 1 176 ? -11.670 -0.568 22.468 1.00 68.50 176 VAL A N 1
ATOM 1466 C CA . VAL A 1 176 ? -12.793 -1.442 22.850 1.00 68.50 176 VAL A CA 1
ATOM 1467 C C . VAL A 1 176 ? -13.168 -1.264 24.320 1.00 68.50 176 VAL A C 1
ATOM 1469 O O . VAL A 1 176 ? -14.340 -1.029 24.615 1.00 68.50 176 VAL A O 1
ATOM 1472 N N . ILE A 1 177 ? -12.191 -1.319 25.232 1.00 71.38 177 ILE A N 1
ATOM 1473 C CA . ILE A 1 177 ? -12.429 -1.172 26.678 1.00 71.38 177 ILE A CA 1
ATOM 1474 C C . ILE A 1 177 ? -13.069 0.187 26.974 1.00 71.38 177 ILE A C 1
ATOM 1476 O O . ILE A 1 177 ? -14.092 0.260 27.656 1.00 71.38 177 ILE A O 1
ATOM 1480 N N . LYS A 1 178 ? -12.539 1.261 26.375 1.00 72.31 178 LYS A N 1
ATOM 1481 C CA . LYS A 1 178 ? -13.098 2.611 26.519 1.00 72.31 178 LYS A CA 1
ATOM 1482 C C . LYS A 1 178 ? -14.557 2.685 26.050 1.00 72.31 178 LYS A C 1
ATOM 1484 O O . LYS A 1 178 ? -15.381 3.353 26.670 1.00 72.31 178 LYS A O 1
ATOM 1489 N N . LEU A 1 179 ? -14.902 1.996 24.961 1.00 69.44 179 LEU A N 1
ATOM 1490 C CA . LEU A 1 179 ? -16.270 1.953 24.434 1.00 69.44 179 LEU A CA 1
ATOM 1491 C C . LEU A 1 179 ? -17.241 1.208 25.362 1.00 69.44 179 LEU A C 1
ATOM 1493 O O . LEU A 1 179 ? -18.381 1.645 25.549 1.00 69.44 179 LEU A O 1
ATOM 1497 N N . GLU A 1 180 ? -16.799 0.100 25.955 1.00 71.94 180 GLU A N 1
ATOM 1498 C CA . GLU A 1 180 ? -17.588 -0.659 26.930 1.00 71.94 180 GLU A CA 1
ATOM 1499 C C . GLU A 1 180 ? -17.829 0.136 28.221 1.00 71.94 180 GLU A C 1
ATOM 1501 O O . GLU A 1 180 ? -18.957 0.164 28.731 1.00 71.94 180 GLU A O 1
ATOM 1506 N N . GLU A 1 181 ? -16.805 0.832 28.720 1.00 73.06 181 GLU A N 1
ATOM 1507 C CA . GLU A 1 181 ? -16.908 1.711 29.888 1.00 73.06 181 GLU A CA 1
ATOM 1508 C C . GLU A 1 181 ? -17.898 2.854 29.650 1.00 73.06 181 GLU A C 1
ATOM 1510 O O . GLU A 1 181 ? -18.789 3.092 30.471 1.00 73.06 181 GLU A O 1
ATOM 1515 N N . GLU A 1 182 ? -17.833 3.513 28.493 1.00 71.56 182 GLU A N 1
ATOM 1516 C CA . GLU A 1 182 ? -18.758 4.597 28.166 1.00 71.56 182 GLU A CA 1
ATOM 1517 C C . GLU A 1 182 ? -20.212 4.125 28.021 1.00 71.56 182 GLU A C 1
ATOM 1519 O O . GLU A 1 182 ? -21.137 4.812 28.474 1.00 71.56 182 GLU A O 1
ATOM 1524 N N . LEU A 1 183 ? -20.448 2.928 27.468 1.00 72.50 183 LEU A N 1
ATOM 1525 C CA . LEU A 1 183 ? -21.781 2.319 27.481 1.00 72.50 183 LEU A CA 1
ATOM 1526 C C . LEU A 1 183 ? -22.285 2.063 28.895 1.00 72.50 183 LEU A C 1
ATOM 1528 O O . LEU A 1 183 ? -23.468 2.277 29.180 1.00 72.50 183 LEU A O 1
ATOM 1532 N N . LYS A 1 184 ? -21.412 1.571 29.773 1.00 74.06 184 LYS A N 1
ATOM 1533 C CA . LYS A 1 184 ? -21.762 1.307 31.166 1.00 74.06 184 LYS A CA 1
ATOM 1534 C C . LYS A 1 184 ? -22.161 2.607 31.864 1.00 74.06 184 LYS A C 1
ATOM 1536 O O . LYS A 1 184 ? -23.222 2.652 32.486 1.00 74.06 184 LYS A O 1
ATOM 1541 N N . ILE A 1 185 ? -21.393 3.680 31.667 1.00 73.69 185 ILE A N 1
ATOM 1542 C CA . ILE A 1 185 ? -21.689 5.020 32.197 1.00 73.69 185 ILE A CA 1
ATOM 1543 C C . ILE A 1 185 ? -23.034 5.542 31.668 1.00 73.69 185 ILE A C 1
ATOM 1545 O O . ILE A 1 185 ? -23.855 6.040 32.439 1.00 73.69 185 ILE A O 1
ATOM 1549 N N . ARG A 1 186 ? -23.319 5.395 30.370 1.00 72.38 186 ARG A N 1
ATOM 1550 C CA . ARG A 1 186 ? -24.597 5.824 29.768 1.00 72.38 186 ARG A CA 1
ATOM 1551 C C . ARG A 1 186 ? -25.799 5.058 30.298 1.00 72.38 186 ARG A C 1
ATOM 1553 O O . ARG A 1 186 ? -26.803 5.677 30.651 1.00 72.38 186 ARG A O 1
ATOM 1560 N N . LYS A 1 187 ? -25.696 3.730 30.399 1.00 76.31 187 LYS A N 1
ATOM 1561 C CA . LYS A 1 187 ? -26.752 2.888 30.980 1.00 76.31 187 LYS A CA 1
ATOM 1562 C C . LYS A 1 187 ? -27.043 3.295 32.420 1.00 76.31 187 LYS A C 1
ATOM 1564 O O . LYS A 1 187 ? -28.206 3.486 32.766 1.00 76.31 187 LYS A O 1
ATOM 1569 N N . LEU A 1 188 ? -25.998 3.506 33.221 1.00 75.69 188 LEU A N 1
ATOM 1570 C CA . LEU A 1 188 ? -26.132 3.982 34.597 1.00 75.69 188 LEU A CA 1
ATOM 1571 C C . LEU A 1 188 ? -26.784 5.372 34.656 1.00 75.69 188 LEU A C 1
ATOM 1573 O O . LEU A 1 188 ? -27.710 5.571 35.437 1.00 75.69 188 LEU A O 1
ATOM 1577 N N . ASN A 1 189 ? -26.392 6.311 33.791 1.00 74.50 189 ASN A N 1
ATOM 1578 C CA . ASN A 1 189 ? -27.002 7.645 33.724 1.00 74.50 189 ASN A CA 1
ATOM 1579 C C . ASN A 1 189 ? -28.496 7.606 33.361 1.00 74.50 189 ASN A C 1
ATOM 1581 O O . ASN A 1 189 ? -29.294 8.318 33.973 1.00 74.50 189 ASN A O 1
ATOM 1585 N N . LYS A 1 190 ? -28.885 6.757 32.404 1.00 78.00 190 LYS A N 1
ATOM 1586 C CA . LYS A 1 190 ? -30.288 6.550 32.006 1.00 78.00 190 LYS A CA 1
ATOM 1587 C C . LYS A 1 190 ? -31.109 5.913 33.125 1.00 78.00 190 LYS A C 1
ATOM 1589 O O . LYS A 1 190 ? -32.272 6.246 33.331 1.00 78.00 190 LYS A O 1
ATOM 1594 N N . GLU A 1 191 ? -30.505 5.003 33.875 1.00 74.06 191 GLU A N 1
ATOM 1595 C CA . GLU A 1 191 ? -31.169 4.391 35.017 1.00 74.06 191 GLU A CA 1
ATOM 1596 C C . GLU A 1 191 ? -31.312 5.373 36.185 1.00 74.06 191 GLU A C 1
ATOM 1598 O O . GLU A 1 191 ? -32.360 5.419 36.823 1.00 74.06 191 GLU A O 1
ATOM 1603 N N . ILE A 1 192 ? -30.313 6.230 3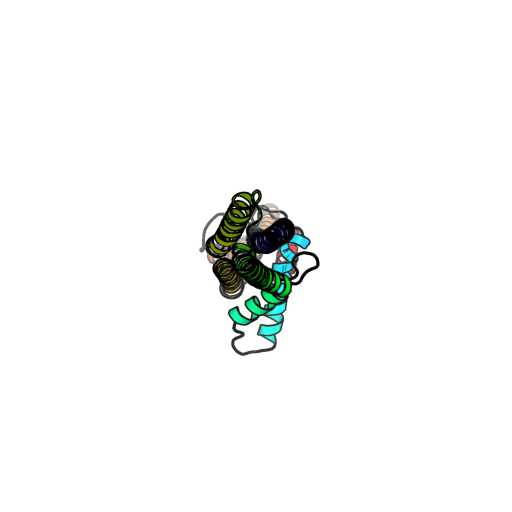6.418 1.00 75.94 192 ILE A N 1
ATOM 1604 C CA . ILE A 1 192 ? -30.411 7.326 37.387 1.00 75.94 192 ILE A CA 1
ATOM 1605 C C . ILE A 1 192 ? -31.497 8.323 36.985 1.00 75.94 192 ILE A C 1
ATOM 1607 O O . ILE A 1 192 ? -32.225 8.779 37.865 1.00 75.94 192 ILE A O 1
ATOM 1611 N N . SER A 1 193 ? -31.636 8.679 35.703 1.00 75.50 193 SER A N 1
ATOM 1612 C CA . SER A 1 193 ? -32.707 9.590 35.275 1.00 75.50 193 SER A CA 1
ATOM 1613 C C . SER A 1 193 ? -34.087 8.971 35.498 1.00 75.50 193 SER A C 1
ATOM 1615 O O . SER A 1 193 ? -34.940 9.612 36.107 1.00 75.50 193 SER A O 1
ATOM 1617 N N . LEU A 1 194 ? -34.273 7.698 35.135 1.00 80.06 194 LEU A N 1
ATOM 1618 C CA . LEU A 1 194 ? -35.509 6.958 35.407 1.00 80.06 194 LEU A CA 1
ATOM 1619 C C . LEU A 1 194 ? -35.813 6.864 36.908 1.00 80.06 194 LEU A C 1
ATOM 1621 O O . LEU A 1 194 ? -36.946 7.100 37.324 1.00 80.06 194 LEU A O 1
ATOM 1625 N N . LEU A 1 195 ? -34.810 6.559 37.737 1.00 74.12 195 LEU A N 1
ATOM 1626 C CA . LEU A 1 195 ? -34.968 6.506 39.191 1.00 74.12 195 LEU A CA 1
ATOM 1627 C C . LEU A 1 195 ? -35.287 7.887 39.776 1.00 74.12 195 LEU A C 1
ATOM 1629 O O . LEU A 1 195 ? -36.116 7.973 40.677 1.00 74.12 195 LEU A O 1
ATOM 1633 N N . LYS A 1 196 ? -34.685 8.970 39.264 1.00 73.69 196 LYS A N 1
ATOM 1634 C CA . LYS A 1 196 ? -35.010 10.351 39.664 1.00 73.69 196 LYS A CA 1
ATOM 1635 C C . LYS A 1 196 ? -36.455 10.711 39.321 1.00 73.69 196 LYS A C 1
ATOM 1637 O O . LYS A 1 196 ? -37.135 11.287 40.168 1.00 73.69 196 LYS A O 1
ATOM 1642 N N . ASP A 1 197 ? -36.936 10.334 38.140 1.00 75.88 197 ASP A N 1
ATOM 1643 C CA . ASP A 1 197 ? -38.326 10.564 37.731 1.00 75.88 197 ASP A CA 1
ATOM 1644 C C . ASP A 1 197 ? -39.310 9.742 38.577 1.00 75.88 197 ASP A C 1
ATOM 1646 O O . ASP A 1 197 ? -40.336 10.257 39.024 1.00 75.88 197 ASP A O 1
ATOM 1650 N N . GLN A 1 198 ? -38.970 8.490 38.899 1.00 72.75 198 GLN A N 1
ATOM 1651 C CA . GLN A 1 198 ? -39.747 7.664 39.829 1.00 72.75 198 GLN A CA 1
ATOM 1652 C C . GLN A 1 198 ? -39.780 8.249 41.245 1.00 72.75 198 GLN A C 1
ATOM 1654 O O . GLN A 1 198 ? -40.813 8.180 41.904 1.00 72.75 198 GLN A O 1
ATOM 1659 N N . LEU A 1 199 ? -38.683 8.850 41.710 1.00 68.56 199 LEU A N 1
ATOM 1660 C CA . LEU A 1 199 ? -38.599 9.493 43.024 1.00 68.56 199 LEU A CA 1
ATOM 1661 C C . LEU A 1 199 ? -39.388 10.804 43.075 1.00 68.56 199 LEU A C 1
ATOM 1663 O O . LEU A 1 199 ? -39.998 11.127 44.090 1.00 68.56 199 LEU A O 1
ATOM 1667 N N . LYS A 1 200 ? -39.423 11.539 41.962 1.00 68.81 200 LYS A N 1
ATOM 1668 C CA . LYS A 1 200 ? -40.264 12.729 41.809 1.00 68.81 200 LYS A CA 1
ATOM 1669 C C . LYS A 1 200 ? -41.757 12.382 41.871 1.00 68.81 200 LYS A C 1
ATOM 1671 O O . LYS A 1 200 ? -42.538 13.183 42.372 1.00 68.81 200 LYS A O 1
ATOM 1676 N N . ASN A 1 201 ? -42.125 11.179 41.421 1.00 63.62 201 ASN A N 1
ATOM 1677 C CA . ASN A 1 201 ? -43.499 10.674 41.439 1.00 63.62 201 ASN A CA 1
ATOM 1678 C C . ASN A 1 201 ? -43.862 9.873 42.705 1.00 63.62 201 ASN A C 1
ATOM 1680 O O . ASN A 1 201 ? -45.042 9.755 43.014 1.00 63.62 201 ASN A O 1
ATOM 1684 N N . ASN A 1 202 ? -42.887 9.344 43.453 1.00 59.41 202 ASN A N 1
ATOM 1685 C CA . ASN A 1 202 ? -43.096 8.584 44.688 1.00 59.41 202 ASN A CA 1
ATOM 1686 C C . ASN A 1 202 ? -42.040 8.943 45.745 1.00 59.41 202 ASN A C 1
ATOM 1688 O O . ASN A 1 202 ? -40.852 8.660 45.582 1.00 59.41 202 ASN A O 1
ATOM 1692 N N . ASN A 1 203 ? -42.495 9.473 46.883 1.00 58.34 203 ASN A N 1
ATOM 1693 C CA . ASN A 1 203 ? -41.682 9.896 48.032 1.00 58.34 203 ASN A CA 1
ATOM 1694 C C . ASN A 1 203 ? -41.119 8.706 48.855 1.00 58.34 203 ASN A C 1
ATOM 1696 O O . ASN A 1 203 ? -41.206 8.676 50.078 1.00 58.34 203 ASN A O 1
ATOM 1700 N N . ASN A 1 204 ? -40.552 7.693 48.194 1.00 63.06 204 ASN A N 1
ATOM 1701 C CA . ASN A 1 204 ? -40.023 6.486 48.835 1.00 63.06 204 ASN A CA 1
ATOM 1702 C C . ASN A 1 204 ? -38.523 6.616 49.157 1.00 63.06 204 ASN A C 1
ATOM 1704 O O . ASN A 1 204 ? -37.696 6.773 48.257 1.00 63.06 204 ASN A O 1
ATOM 1708 N N . GLU A 1 205 ? -38.153 6.471 50.435 1.00 63.03 205 GLU A N 1
ATOM 1709 C CA . GLU A 1 205 ? -36.762 6.536 50.923 1.00 63.03 205 GLU A CA 1
ATOM 1710 C C . GLU A 1 205 ? -35.852 5.446 50.335 1.00 63.03 205 GLU A C 1
ATOM 1712 O O . GLU A 1 205 ? -34.706 5.729 49.991 1.00 63.03 205 GLU A O 1
ATOM 1717 N N . LYS A 1 206 ? -36.382 4.242 50.078 1.00 63.47 206 LYS A N 1
ATOM 1718 C CA . LYS A 1 206 ? -35.645 3.146 49.413 1.00 63.47 206 LYS A CA 1
ATOM 1719 C C . LYS A 1 206 ? -35.139 3.517 48.014 1.00 63.47 206 LYS A C 1
ATOM 1721 O O . LYS A 1 206 ? -34.137 2.985 47.542 1.00 63.47 206 LYS A O 1
ATOM 1726 N N . THR A 1 207 ? -35.823 4.436 47.336 1.00 60.47 207 THR A N 1
ATOM 1727 C CA . THR A 1 207 ? -35.421 4.930 46.013 1.00 60.47 207 THR A CA 1
ATOM 1728 C C . THR A 1 207 ? -34.253 5.917 46.129 1.00 60.47 207 THR A C 1
ATOM 1730 O O . THR A 1 207 ? -33.407 5.964 45.241 1.00 60.47 207 THR A O 1
ATOM 1733 N N . LYS A 1 208 ? -34.148 6.668 47.242 1.00 62.69 208 LYS A N 1
ATOM 1734 C CA . LYS A 1 208 ? -33.040 7.612 47.496 1.00 62.69 208 LYS A CA 1
ATOM 1735 C C . LYS A 1 208 ? -31.721 6.883 47.753 1.00 62.69 208 LYS A C 1
ATOM 1737 O O . LYS A 1 208 ? -30.679 7.348 47.295 1.00 62.69 208 LYS A O 1
ATOM 1742 N N . GLU A 1 209 ? -31.763 5.749 48.450 1.00 67.00 209 GLU A N 1
ATOM 1743 C CA . GLU A 1 209 ? -30.575 4.928 48.718 1.00 67.00 209 GLU A CA 1
ATOM 1744 C C . GLU A 1 209 ? -30.007 4.313 47.434 1.00 67.00 209 GLU A C 1
ATOM 1746 O O . GLU A 1 209 ? -28.820 4.482 47.163 1.00 67.00 209 GLU A O 1
ATOM 1751 N N . LYS A 1 210 ? -30.860 3.741 46.572 1.00 68.81 210 LYS A N 1
ATOM 1752 C CA . LYS A 1 210 ? -30.438 3.200 45.265 1.00 68.81 210 LYS A CA 1
ATOM 1753 C C . LYS A 1 210 ? -29.805 4.248 44.347 1.00 68.81 210 LYS A C 1
ATOM 1755 O O . LYS A 1 210 ? -28.863 3.940 43.623 1.00 68.81 210 LYS A O 1
ATOM 1760 N N . ILE A 1 211 ? -30.299 5.489 44.372 1.00 66.31 211 ILE A N 1
ATOM 1761 C CA . ILE A 1 211 ? -29.699 6.586 43.596 1.00 66.31 211 ILE A CA 1
ATOM 1762 C C . ILE A 1 211 ? -28.317 6.951 44.139 1.00 66.31 211 ILE A C 1
ATOM 1764 O O . ILE A 1 211 ? -27.409 7.153 43.341 1.00 66.31 211 ILE A O 1
ATOM 1768 N N . LYS A 1 212 ? -28.143 7.018 45.467 1.00 71.56 212 LYS A N 1
ATOM 1769 C CA . LYS A 1 212 ? -26.838 7.303 46.089 1.00 71.56 212 LYS A CA 1
ATOM 1770 C C . LYS A 1 212 ? -25.810 6.207 45.823 1.00 71.56 212 LYS A C 1
ATOM 1772 O O . LYS A 1 212 ? -24.629 6.502 45.680 1.00 71.56 212 LYS A O 1
ATOM 1777 N N . GLU A 1 213 ? -26.244 4.954 45.789 1.00 74.06 213 GLU A N 1
ATOM 1778 C CA . GLU A 1 213 ? -25.373 3.815 45.507 1.00 74.06 213 GLU A CA 1
ATOM 1779 C C . GLU A 1 213 ? -24.901 3.846 44.045 1.00 74.06 213 GLU A C 1
ATOM 1781 O O . GLU A 1 213 ? -23.700 3.843 43.785 1.00 74.06 213 GLU A O 1
ATOM 1786 N N . LYS A 1 214 ? -25.823 4.054 43.093 1.00 68.06 214 LYS A N 1
ATOM 1787 C CA . LYS A 1 214 ? -25.478 4.187 41.667 1.00 68.06 214 LYS A CA 1
ATOM 1788 C C . LYS A 1 214 ? -24.706 5.457 41.330 1.00 68.06 214 LYS A C 1
ATOM 1790 O O . LYS A 1 214 ? -23.856 5.429 40.449 1.00 68.06 214 LYS A O 1
ATOM 1795 N N . SER A 1 215 ? -24.950 6.573 42.019 1.00 64.25 215 SER A N 1
ATOM 1796 C CA . SER A 1 215 ? -24.152 7.788 41.818 1.00 64.25 215 SER A CA 1
ATOM 1797 C C . SER A 1 215 ? -22.714 7.607 42.300 1.00 64.25 215 SER A C 1
ATOM 1799 O O . SER A 1 215 ? -21.807 8.106 41.647 1.00 64.25 215 SER A O 1
ATOM 1801 N N . LYS A 1 216 ? -22.493 6.847 43.383 1.00 70.19 216 LYS A N 1
ATOM 1802 C CA . LYS A 1 216 ? -21.145 6.473 43.837 1.00 70.19 216 LYS A CA 1
ATOM 1803 C C . LYS A 1 216 ? -20.450 5.516 42.868 1.00 70.19 216 LYS A C 1
ATOM 1805 O O . LYS A 1 216 ? -19.252 5.651 42.662 1.00 70.19 216 LYS A O 1
ATOM 1810 N N . GLU A 1 217 ? -21.181 4.588 42.247 1.00 67.19 217 GLU A N 1
ATOM 1811 C CA . GLU A 1 217 ? -20.635 3.741 41.173 1.00 67.19 217 GLU A CA 1
ATOM 1812 C C . GLU A 1 217 ? -20.222 4.558 39.942 1.00 67.19 217 GLU A C 1
ATOM 1814 O O . GLU A 1 217 ? -19.206 4.251 39.324 1.00 67.19 217 GLU A O 1
ATOM 1819 N N . ILE A 1 218 ? -20.969 5.617 39.604 1.00 63.47 218 ILE A N 1
ATOM 1820 C CA . ILE A 1 218 ? -20.574 6.546 38.540 1.00 63.47 218 ILE A CA 1
ATOM 1821 C C . ILE A 1 218 ? -19.369 7.375 38.969 1.00 63.47 218 ILE A C 1
ATOM 1823 O O . ILE A 1 218 ? -18.430 7.434 38.197 1.00 63.47 218 ILE A O 1
ATOM 1827 N N . GLU A 1 219 ? -19.350 7.953 40.174 1.00 60.19 219 GLU A N 1
ATOM 1828 C CA . GLU A 1 219 ? -18.200 8.716 40.690 1.00 60.19 219 GLU A CA 1
ATOM 1829 C C . GLU A 1 219 ? -16.924 7.868 40.762 1.00 60.19 219 GLU A C 1
ATOM 1831 O O . GLU A 1 219 ? -15.846 8.364 40.459 1.00 60.19 219 GLU A O 1
ATOM 1836 N N . ALA A 1 220 ? -17.032 6.577 41.085 1.00 59.75 220 ALA A N 1
ATOM 1837 C CA . ALA A 1 220 ? -15.912 5.641 41.013 1.00 59.75 220 ALA A CA 1
ATOM 1838 C C . ALA A 1 220 ? -15.483 5.330 39.565 1.00 59.75 220 ALA A C 1
ATOM 1840 O O . ALA A 1 220 ? -14.310 5.052 39.325 1.00 59.75 220 ALA A O 1
ATOM 1841 N N . ALA A 1 221 ? -16.410 5.391 38.603 1.00 57.75 221 ALA A N 1
ATOM 1842 C CA . ALA A 1 221 ? -16.146 5.184 37.178 1.00 57.75 221 ALA A CA 1
ATOM 1843 C C . ALA A 1 221 ? -15.686 6.459 36.436 1.00 57.75 221 ALA A C 1
ATOM 1845 O O . ALA A 1 221 ? -15.035 6.351 35.403 1.00 57.75 221 ALA A O 1
ATOM 1846 N N . THR A 1 222 ? -15.992 7.663 36.934 1.00 49.75 222 THR A N 1
ATOM 1847 C CA . THR A 1 222 ? -15.677 8.954 36.289 1.00 49.75 222 THR A CA 1
ATOM 1848 C C . THR A 1 222 ? -14.395 9.625 36.787 1.00 49.75 222 THR A C 1
ATOM 1850 O O . THR A 1 222 ? -14.090 10.727 36.337 1.00 49.75 222 THR A O 1
ATOM 1853 N N . ILE A 1 223 ? -13.590 8.991 37.651 1.00 46.62 223 ILE A N 1
ATOM 1854 C CA . ILE A 1 223 ? -12.285 9.548 38.087 1.00 46.62 223 ILE A CA 1
ATOM 1855 C C . ILE A 1 223 ? -11.239 9.599 36.940 1.00 46.62 223 ILE A C 1
ATOM 1857 O O . ILE A 1 223 ? -10.173 10.186 37.098 1.00 46.62 223 ILE A O 1
ATOM 1861 N N . SER A 1 224 ? -11.559 9.103 35.741 1.00 41.34 224 SER A N 1
ATOM 1862 C CA . SER A 1 224 ? -10.722 9.195 34.537 1.00 41.34 224 SER A CA 1
ATOM 1863 C C . SER A 1 224 ? -11.379 10.056 33.438 1.00 41.34 224 SER A C 1
ATOM 1865 O O . SER A 1 224 ? -12.019 9.528 32.539 1.00 41.34 224 SER A O 1
ATOM 1867 N N . GLU A 1 225 ? -11.184 11.374 33.553 1.00 42.28 225 GLU A N 1
ATOM 1868 C CA . GLU A 1 225 ? -11.191 12.453 32.535 1.00 42.28 225 GLU A CA 1
ATOM 1869 C C . GLU A 1 225 ? -12.321 12.664 31.495 1.00 42.28 225 GLU A C 1
ATOM 1871 O O . GLU A 1 225 ? -12.774 11.769 30.793 1.00 42.28 225 GLU A O 1
ATOM 1876 N N . GLU A 1 226 ? -12.608 13.972 31.347 1.00 45.56 226 GLU A N 1
ATOM 1877 C CA . GLU A 1 226 ? -13.123 14.752 30.205 1.00 45.56 226 GLU A CA 1
ATOM 1878 C C . GLU A 1 226 ? -14.405 14.321 29.467 1.00 45.56 226 GLU A C 1
ATOM 1880 O O . GLU A 1 226 ? -14.833 13.176 29.427 1.00 45.56 226 GLU A O 1
ATOM 1885 N N . LYS A 1 227 ? -15.079 15.326 28.885 1.00 52.56 227 LYS A N 1
ATOM 1886 C CA . LYS A 1 227 ? -16.312 15.185 28.095 1.00 52.56 227 LYS A CA 1
ATOM 1887 C C . LYS A 1 227 ? -16.208 13.993 27.132 1.00 52.56 227 LYS A C 1
ATOM 1889 O O . LYS A 1 227 ? -15.488 14.078 26.146 1.00 52.56 227 LYS A O 1
ATOM 1894 N N . SER A 1 228 ? -16.988 12.940 27.399 1.00 52.84 228 SER A N 1
ATOM 1895 C CA . SER A 1 228 ? -17.134 11.757 26.540 1.00 52.84 228 SER A CA 1
ATOM 1896 C C . SER A 1 228 ? -17.282 12.166 25.071 1.00 52.84 228 SER A C 1
ATOM 1898 O O . SER A 1 228 ? -18.272 12.791 24.676 1.00 52.84 228 SER A O 1
ATOM 1900 N N . ASP A 1 229 ? -16.298 11.779 24.254 1.00 56.56 229 ASP A N 1
ATOM 1901 C CA . ASP A 1 229 ? -16.304 11.982 22.801 1.00 56.56 229 ASP A CA 1
ATOM 1902 C C . ASP A 1 229 ? -17.547 11.380 22.145 1.00 56.56 229 ASP A C 1
ATOM 1904 O O . ASP A 1 229 ? -17.955 11.813 21.068 1.00 56.56 229 ASP A O 1
ATOM 1908 N N . TYR A 1 230 ? -18.149 10.370 22.775 1.00 51.56 230 TYR A N 1
ATOM 1909 C CA . TYR A 1 230 ? -19.263 9.630 22.220 1.00 51.56 230 TYR A CA 1
ATOM 1910 C C . TYR A 1 230 ? -20.607 10.190 22.647 1.00 51.56 230 TYR A C 1
ATOM 1912 O O . TYR A 1 230 ? -21.594 9.668 22.160 1.00 51.56 230 TYR A O 1
ATOM 1920 N N . ALA A 1 231 ? -20.704 11.227 23.492 1.00 54.41 231 ALA A N 1
ATOM 1921 C CA . ALA A 1 231 ? -21.962 11.762 24.051 1.00 54.41 231 ALA A CA 1
ATOM 1922 C C . ALA A 1 231 ? -23.081 12.053 23.019 1.00 54.41 231 ALA A C 1
ATOM 1924 O O . ALA A 1 231 ? -24.252 12.109 23.384 1.00 54.41 231 ALA A O 1
ATOM 1925 N N . HIS A 1 232 ? -22.733 12.206 21.739 1.00 57.16 232 HIS A N 1
ATOM 1926 C CA . HIS A 1 232 ? -23.646 12.469 20.627 1.00 57.16 232 HIS A CA 1
ATOM 1927 C C . HIS A 1 232 ? -24.272 11.214 19.984 1.00 57.16 232 HIS A C 1
ATOM 1929 O O . HIS A 1 232 ? -25.277 11.344 19.295 1.00 57.16 232 HIS A O 1
ATOM 1935 N N . LEU A 1 233 ? -23.706 10.020 20.193 1.00 58.84 233 LEU A N 1
ATOM 1936 C CA . LEU A 1 233 ? -24.204 8.762 19.617 1.00 58.84 233 LEU A CA 1
ATOM 1937 C C . LEU A 1 233 ? -25.361 8.189 20.445 1.00 58.84 233 LEU A C 1
ATOM 1939 O O . LEU A 1 233 ? -25.395 8.350 21.666 1.00 58.84 233 LEU A O 1
ATOM 1943 N N . THR A 1 234 ? -26.295 7.488 19.814 1.00 66.38 234 THR A N 1
ATOM 1944 C CA . THR A 1 234 ? -27.366 6.740 20.497 1.00 66.38 234 THR A CA 1
ATOM 1945 C C . THR A 1 234 ? -26.879 5.376 20.999 1.00 66.38 234 THR A C 1
ATOM 1947 O O . THR A 1 234 ? -25.885 4.839 20.516 1.00 66.38 234 THR A O 1
ATOM 1950 N N . ASP A 1 235 ? -27.568 4.798 21.993 1.00 58.44 235 ASP A N 1
ATOM 1951 C CA . ASP A 1 235 ? -27.197 3.489 22.560 1.00 58.44 235 ASP A CA 1
ATOM 1952 C C . ASP A 1 235 ? -27.151 2.390 21.475 1.00 58.44 235 ASP A C 1
ATOM 1954 O O . ASP A 1 235 ? -26.258 1.545 21.497 1.00 58.44 235 ASP A O 1
ATOM 1958 N N . ASP A 1 236 ? -28.056 2.440 20.492 1.00 63.78 236 ASP A N 1
ATOM 1959 C CA . ASP A 1 236 ? -28.106 1.492 19.372 1.00 63.78 236 ASP A CA 1
ATOM 1960 C C . ASP A 1 236 ? -26.930 1.661 18.398 1.00 63.78 236 ASP A C 1
ATOM 1962 O O . ASP A 1 236 ? -26.365 0.664 17.943 1.00 63.78 236 ASP A O 1
ATOM 1966 N N . GLU A 1 237 ? -26.503 2.897 18.122 1.00 61.25 237 GLU A N 1
ATOM 1967 C CA . GLU A 1 237 ? -25.316 3.183 17.299 1.00 61.25 237 GLU A CA 1
ATOM 1968 C C . GLU A 1 237 ? -24.033 2.714 17.991 1.00 61.25 237 GLU A C 1
ATOM 1970 O O . GLU A 1 237 ? -23.139 2.162 17.351 1.00 61.25 237 GLU A O 1
ATOM 1975 N N . ILE A 1 238 ? -23.955 2.853 19.315 1.00 60.72 238 ILE A N 1
ATOM 1976 C CA . ILE A 1 238 ? -22.814 2.361 20.089 1.00 60.72 238 ILE A CA 1
ATOM 1977 C C . ILE A 1 238 ? -22.804 0.828 20.147 1.00 60.72 238 ILE A C 1
ATOM 1979 O O . ILE A 1 238 ? -21.749 0.210 20.004 1.00 60.72 238 ILE A O 1
ATOM 1983 N N . ILE A 1 239 ? -23.969 0.191 20.297 1.00 63.00 239 ILE A N 1
ATOM 1984 C CA . ILE A 1 239 ? -24.093 -1.271 20.220 1.00 63.00 239 ILE A CA 1
ATOM 1985 C C . ILE A 1 239 ? -23.723 -1.773 18.820 1.00 63.00 239 ILE A C 1
ATOM 1987 O O . ILE A 1 239 ? -23.087 -2.820 18.710 1.00 63.00 239 ILE A O 1
ATOM 1991 N N . GLN A 1 240 ? -24.077 -1.052 17.751 1.00 63.69 240 GLN A N 1
ATOM 1992 C CA . GLN A 1 240 ? -23.624 -1.375 16.396 1.00 63.69 240 GLN A CA 1
ATOM 1993 C C . GLN A 1 240 ? -22.108 -1.231 16.247 1.00 63.69 240 GLN A C 1
ATOM 1995 O O . GLN A 1 240 ? -21.487 -2.126 15.684 1.00 63.69 240 GLN A O 1
ATOM 2000 N N . LEU A 1 241 ? -21.500 -0.179 16.799 1.00 63.25 241 LEU A N 1
ATOM 2001 C CA . LEU A 1 241 ? -20.045 0.000 16.790 1.00 63.25 241 LEU A CA 1
ATOM 2002 C C . LEU A 1 241 ? -19.324 -1.108 17.568 1.00 63.25 241 LEU A C 1
ATOM 2004 O O . LEU A 1 241 ? -18.366 -1.685 17.060 1.00 63.25 241 LEU A O 1
ATOM 2008 N N . LEU A 1 242 ? -19.817 -1.495 18.746 1.00 60.91 242 LEU A N 1
ATOM 2009 C CA . LEU A 1 242 ? -19.282 -2.642 19.489 1.00 60.91 242 LEU A CA 1
ATOM 2010 C C . LEU A 1 242 ? -19.488 -3.952 18.737 1.00 60.91 242 LEU A C 1
ATOM 2012 O O . LEU A 1 242 ? -18.578 -4.766 18.670 1.00 60.91 242 LEU A O 1
ATOM 2016 N N . LYS A 1 243 ? -20.635 -4.139 18.081 1.00 61.03 243 LYS A N 1
ATOM 2017 C CA . LYS A 1 243 ? -20.846 -5.249 17.142 1.00 61.03 243 LYS A CA 1
ATOM 2018 C C . LYS A 1 243 ? -20.027 -5.122 15.855 1.00 61.03 243 LYS A C 1
ATOM 2020 O O . LYS A 1 243 ? -20.066 -6.038 15.057 1.00 61.03 243 LYS A O 1
ATOM 2025 N N . GLN A 1 244 ? -19.310 -4.044 15.591 1.00 59.53 244 GLN A N 1
ATOM 2026 C CA . GLN A 1 244 ? -18.322 -4.009 14.509 1.00 59.53 244 GLN A CA 1
ATOM 2027 C C . GLN A 1 244 ? -16.917 -4.299 15.037 1.00 59.53 244 GLN A C 1
ATOM 2029 O O . GLN A 1 244 ? -16.071 -4.774 14.286 1.00 59.53 244 GLN A O 1
ATOM 2034 N N . MET A 1 245 ? -16.681 -4.057 16.329 1.00 56.56 245 MET A N 1
ATOM 2035 C CA . MET A 1 245 ? -15.397 -4.294 16.977 1.00 56.56 245 MET A CA 1
ATOM 2036 C C . MET A 1 245 ? -15.275 -5.713 17.551 1.00 56.56 245 MET A C 1
ATOM 2038 O O . MET A 1 245 ? -14.234 -6.326 17.389 1.00 56.56 245 MET A O 1
ATOM 2042 N N . VAL A 1 246 ? -16.304 -6.284 18.175 1.00 47.22 246 VAL A N 1
ATOM 2043 C CA . VAL A 1 246 ? -16.229 -7.540 18.958 1.00 47.22 246 VAL A CA 1
ATOM 2044 C C . VAL A 1 246 ? -16.205 -8.830 18.101 1.00 47.22 246 VAL A C 1
ATOM 2046 O O . VAL A 1 246 ? -16.144 -9.923 18.656 1.00 47.22 246 VAL A O 1
ATOM 2049 N N . TRP A 1 247 ? -16.189 -8.746 16.764 1.00 40.00 247 TRP A N 1
ATOM 2050 C CA . TRP A 1 247 ? -16.269 -9.919 15.868 1.00 40.00 247 TRP A CA 1
ATOM 2051 C C . TRP A 1 247 ? -14.923 -10.431 15.356 1.00 40.00 247 TRP A C 1
ATOM 2053 O O . TRP A 1 247 ? -14.102 -9.613 14.886 1.00 40.00 247 TRP A O 1
#

Sequence (247 aa):
MIILFLCVNLILLILYLLSAKMINTHFNKINRCIKIYNDKKIYKSDKEVEFVTNLVRDFKQLSSVKRNDIEANIFVKNKIAKARIGIFEYNKVENLLIQLKWLMLVVFFSNVIYNYLTSNNKLFLGIETDKFILCINGIILFATFTSYILLNVKYKKNQVILTLEDYLVNQYDYEVIKLEEELKIRKLNKEISLLKDQLKNNNNEKTKEKIKEKSKEIEAATISEEKSDYAHLTDDEIIQLLKQMVW

Foldseek 3Di:
DLVVLLVVLVVLLVLLVVLLVLLVVVLVLLVVLVVQLPDPPDDDDCVSNVLLLVLLVVVVVVCVVDVDDDPLLVSLLVSQQQDDSDPHGNVVSVVSSVVSLVVLVVSLVVLVVVLVVCVVPDDDDCNVVSVVSNVVSVVSNVVSVVVCVVSPSVVSSVVSSVVSSCCNPPVLVVVLVLLVLVLVLVVLVVVLVVLVVVCVVPVDPVSVVVSVVSVVVNVVSPPDDDDPPCPPDDSVVSVVSSVSRVD